Protein AF-A0A7X0LBH1-F1 (afdb_monomer_lite)

pLDDT: mean 87.34, std 7.42, range [44.5, 96.25]

Structure (mmCIF, N/CA/C/O backbone):
data_AF-A0A7X0LBH1-F1
#
_entry.id   AF-A0A7X0LBH1-F1
#
loop_
_atom_site.group_PDB
_atom_site.id
_atom_site.type_symbol
_atom_site.label_atom_id
_atom_site.label_alt_id
_atom_site.label_comp_id
_atom_site.label_asym_id
_atom_site.label_entity_id
_atom_site.label_seq_id
_atom_site.pdbx_PDB_ins_code
_atom_site.Cartn_x
_atom_site.Cartn_y
_atom_site.Cartn_z
_atom_site.occupancy
_atom_site.B_iso_or_equiv
_atom_site.auth_seq_id
_atom_site.auth_comp_id
_atom_site.auth_asym_id
_atom_site.auth_atom_id
_atom_site.pdbx_PDB_model_num
ATOM 1 N N . MET A 1 1 ? -32.826 -19.508 29.012 1.00 44.50 1 MET A N 1
ATOM 2 C CA . MET A 1 1 ? -33.779 -18.414 28.727 1.00 44.50 1 MET A CA 1
ATOM 3 C C . MET A 1 1 ? -33.001 -17.278 28.087 1.00 44.50 1 MET A C 1
ATOM 5 O O . MET A 1 1 ? -32.033 -16.824 28.681 1.00 44.50 1 MET A O 1
ATOM 9 N N . THR A 1 2 ? -33.329 -16.890 26.856 1.00 62.88 2 THR A N 1
ATOM 10 C CA . THR A 1 2 ? -32.736 -15.705 26.220 1.00 62.88 2 THR A CA 1
ATOM 11 C C . THR A 1 2 ? -33.293 -14.462 26.903 1.00 62.88 2 THR A C 1
ATOM 13 O O . THR A 1 2 ? -34.511 -14.311 26.966 1.00 62.88 2 THR A O 1
ATOM 16 N N . ALA A 1 3 ? -32.421 -13.609 27.446 1.00 67.75 3 ALA A N 1
ATOM 17 C CA . ALA A 1 3 ? -32.818 -12.297 27.951 1.00 67.75 3 ALA A CA 1
ATOM 18 C C . ALA A 1 3 ? -33.568 -11.511 26.853 1.00 67.75 3 ALA A C 1
ATOM 20 O O . ALA A 1 3 ? -33.257 -11.708 25.672 1.00 67.75 3 ALA A O 1
ATOM 21 N N . PRO A 1 4 ? -34.549 -10.661 27.209 1.00 81.00 4 PRO A N 1
ATOM 22 C CA . PRO A 1 4 ? -35.238 -9.820 26.236 1.00 81.00 4 PRO A CA 1
ATOM 23 C C . PRO A 1 4 ? -34.219 -8.953 25.481 1.00 81.00 4 PRO A C 1
ATOM 25 O O . PRO A 1 4 ? -33.321 -8.362 26.080 1.00 81.00 4 PRO A O 1
ATOM 28 N N . LEU A 1 5 ? -34.318 -8.963 24.151 1.00 83.94 5 LEU A N 1
ATOM 29 C CA . LEU A 1 5 ? -33.465 -8.209 23.235 1.00 83.94 5 LEU A CA 1
ATOM 30 C C . LEU A 1 5 ? -34.299 -7.086 22.626 1.00 83.94 5 LEU A C 1
ATOM 32 O O . LEU A 1 5 ? -35.292 -7.378 21.963 1.00 83.94 5 LEU A O 1
ATOM 36 N N . ASP A 1 6 ? -33.866 -5.839 22.802 1.00 91.62 6 ASP A N 1
ATOM 37 C CA . ASP A 1 6 ? -34.562 -4.676 22.243 1.00 91.62 6 ASP A CA 1
ATOM 38 C C . ASP A 1 6 ? -34.168 -4.437 20.780 1.00 91.62 6 ASP A C 1
ATOM 40 O O . ASP A 1 6 ? -34.987 -4.010 19.967 1.00 91.62 6 ASP A O 1
ATOM 44 N N . VAL A 1 7 ? -32.912 -4.745 20.421 1.00 95.44 7 VAL A N 1
ATOM 45 C CA . VAL A 1 7 ? -32.382 -4.519 19.069 1.00 95.44 7 VAL A CA 1
ATOM 46 C C . VAL A 1 7 ? -31.632 -5.738 18.526 1.00 95.44 7 VAL A C 1
ATOM 48 O O . VAL A 1 7 ? -30.733 -6.293 19.160 1.00 95.44 7 VAL A O 1
ATOM 51 N N . LEU A 1 8 ? -31.950 -6.121 17.287 1.00 95.75 8 LEU A N 1
ATOM 52 C CA . LEU A 1 8 ? -31.185 -7.086 16.497 1.00 95.75 8 LEU A CA 1
ATOM 53 C C . LEU A 1 8 ? -30.443 -6.355 15.372 1.00 95.75 8 LEU A C 1
ATOM 55 O O . LEU A 1 8 ? -31.065 -5.806 14.466 1.00 95.75 8 LEU A O 1
ATOM 59 N N . VAL A 1 9 ? -29.113 -6.376 15.407 1.00 96.25 9 VAL A N 1
ATOM 60 C CA . VAL A 1 9 ? -28.253 -5.823 14.356 1.00 96.25 9 VAL A CA 1
ATOM 61 C C . VAL A 1 9 ? -27.874 -6.941 13.388 1.00 96.25 9 VAL A C 1
ATOM 63 O O . VAL A 1 9 ? -27.227 -7.914 13.773 1.00 96.25 9 VAL A O 1
ATOM 66 N N . VAL A 1 10 ? -28.264 -6.808 12.121 1.00 95.75 10 VAL A N 1
ATOM 67 C CA . VAL A 1 10 ? -27.916 -7.770 11.065 1.00 95.75 10 VAL A CA 1
ATOM 68 C C . VAL A 1 10 ? -26.712 -7.243 10.285 1.00 95.75 10 VAL A C 1
ATOM 70 O O . VAL A 1 10 ? -26.814 -6.247 9.573 1.00 95.75 10 VAL A O 1
ATOM 73 N N . GLY A 1 11 ? -25.578 -7.928 10.418 1.00 93.12 11 GLY A N 1
ATOM 74 C CA . GLY A 1 11 ? -24.296 -7.578 9.813 1.00 93.12 11 GLY A CA 1
ATOM 75 C C . GLY A 1 11 ? -23.317 -6.933 10.802 1.00 93.12 11 GLY A C 1
ATOM 76 O O . GLY A 1 11 ? -23.560 -5.854 11.327 1.00 93.12 11 GLY A O 1
ATOM 77 N N . ALA A 1 12 ? -22.162 -7.562 10.992 1.00 91.56 12 ALA A N 1
ATOM 78 C CA . ALA A 1 12 ? -20.987 -7.102 11.727 1.00 91.56 12 ALA A CA 1
ATOM 79 C C . ALA A 1 12 ? -19.992 -6.351 10.814 1.00 91.56 12 ALA A C 1
ATOM 81 O O . ALA A 1 12 ? -18.777 -6.405 11.000 1.00 91.56 12 ALA A O 1
ATOM 82 N N . GLY A 1 13 ? -20.503 -5.646 9.801 1.00 87.94 13 GLY A N 1
ATOM 83 C CA . GLY A 1 13 ? -19.713 -4.689 9.025 1.00 87.94 13 GLY A CA 1
ATOM 84 C C . GLY A 1 13 ? -19.462 -3.386 9.800 1.00 87.94 13 GLY A C 1
ATOM 85 O O . GLY A 1 13 ? -20.011 -3.207 10.888 1.00 87.94 13 GLY A O 1
ATOM 86 N N . PRO A 1 14 ? -18.708 -2.427 9.228 1.00 83.94 14 PRO A N 1
ATOM 87 C CA . PRO A 1 14 ? -18.380 -1.164 9.897 1.00 83.94 14 PRO A CA 1
ATOM 88 C C . PRO A 1 14 ? -19.607 -0.423 10.442 1.00 83.94 14 PRO A C 1
ATOM 90 O O . PRO A 1 14 ? -19.615 -0.011 11.596 1.00 83.94 14 PRO A O 1
ATOM 93 N N . THR A 1 15 ? -20.680 -0.320 9.651 1.00 88.31 15 THR A N 1
ATOM 94 C CA . THR A 1 15 ? -21.929 0.337 10.066 1.00 88.31 15 THR A CA 1
ATOM 95 C C . THR A 1 15 ? -22.632 -0.401 11.203 1.00 88.31 15 THR A C 1
ATOM 97 O O . THR A 1 15 ? -23.095 0.233 12.146 1.00 88.31 15 THR A O 1
ATOM 100 N N . GLY A 1 16 ? -22.712 -1.732 11.132 1.00 92.50 16 GLY A N 1
ATOM 101 C CA . GLY A 1 16 ? -23.386 -2.533 12.153 1.00 92.50 16 GLY A CA 1
ATOM 102 C C . GLY A 1 16 ? -22.621 -2.556 13.472 1.00 92.50 16 GLY A C 1
ATOM 103 O O . GLY A 1 16 ? -23.229 -2.413 14.529 1.00 92.50 16 GLY A O 1
ATOM 104 N N . LEU A 1 17 ? -21.288 -2.644 13.415 1.00 90.50 17 LEU A N 1
ATOM 105 C CA . LEU A 1 17 ? -20.435 -2.524 14.596 1.00 90.50 17 LEU A CA 1
ATOM 106 C C . LEU A 1 17 ? -20.501 -1.117 15.195 1.00 90.50 17 LEU A C 1
ATOM 108 O O . LEU A 1 17 ? -20.675 -1.005 16.400 1.00 90.50 17 LEU A O 1
ATOM 112 N N . ALA A 1 18 ? -20.456 -0.053 14.386 1.00 88.81 18 ALA A N 1
ATOM 113 C CA . ALA A 1 18 ? -20.600 1.317 14.885 1.00 88.81 18 ALA A CA 1
ATOM 114 C C . ALA A 1 18 ? -21.959 1.541 15.572 1.00 88.81 18 ALA A C 1
ATOM 116 O O . ALA A 1 18 ? -22.013 2.085 16.675 1.00 88.81 18 ALA A O 1
ATOM 117 N N . LEU A 1 19 ? -23.053 1.062 14.965 1.00 92.06 19 LEU A N 1
ATOM 118 C CA . LEU A 1 19 ? -24.384 1.108 15.574 1.00 92.06 19 LEU A CA 1
ATOM 119 C C . LEU A 1 19 ? -24.427 0.314 16.884 1.00 92.06 19 LEU A C 1
ATOM 121 O O . LEU A 1 19 ? -24.957 0.801 17.879 1.00 92.06 19 LEU A O 1
ATOM 125 N N . ALA A 1 20 ? -23.866 -0.895 16.900 1.00 93.19 20 ALA A N 1
ATOM 126 C CA . ALA A 1 20 ? -23.827 -1.724 18.096 1.00 93.19 20 ALA A CA 1
ATOM 127 C C . ALA A 1 20 ? -23.025 -1.064 19.228 1.00 93.19 20 ALA A C 1
ATOM 129 O O . ALA A 1 20 ? -23.472 -1.080 20.374 1.00 93.19 20 ALA A O 1
ATOM 130 N N . THR A 1 21 ? -21.884 -0.441 18.923 1.00 91.00 21 THR A N 1
ATOM 131 C CA . THR A 1 21 ? -21.090 0.306 19.907 1.00 91.00 21 THR A CA 1
ATOM 132 C C . THR A 1 21 ? -21.874 1.498 20.460 1.00 91.00 21 THR A C 1
ATOM 134 O O . THR A 1 21 ? -21.916 1.679 21.675 1.00 91.00 21 THR A O 1
ATOM 137 N N . GLN A 1 22 ? -22.580 2.250 19.608 1.00 90.31 22 GLN A N 1
ATOM 138 C CA . GLN A 1 22 ? -23.422 3.372 20.043 1.00 90.31 22 GLN A CA 1
ATOM 139 C C . GLN A 1 22 ? -24.602 2.912 20.918 1.00 90.31 22 GLN A C 1
ATOM 141 O O . GLN A 1 22 ? -24.894 3.498 21.952 1.00 90.31 22 GLN A O 1
ATOM 146 N N . LEU A 1 23 ? -25.294 1.836 20.546 1.00 92.56 23 LEU A N 1
ATOM 147 C CA . LEU A 1 23 ? -26.383 1.285 21.363 1.00 92.56 23 LEU A CA 1
ATOM 148 C C . LEU A 1 23 ? -25.865 0.769 22.715 1.00 92.56 23 LEU A C 1
ATOM 150 O O . LEU A 1 23 ? -26.518 0.948 23.745 1.00 92.56 23 LEU A O 1
ATOM 154 N N . ARG A 1 24 ? -24.661 0.183 22.730 1.00 90.00 24 ARG A N 1
ATOM 155 C CA . ARG A 1 24 ? -23.982 -0.225 23.965 1.00 90.00 24 ARG A CA 1
ATOM 156 C C . ARG A 1 24 ? -23.646 0.956 24.868 1.00 90.00 24 ARG A C 1
ATOM 158 O O . ARG A 1 24 ? -23.819 0.808 26.075 1.00 90.00 24 ARG A O 1
ATOM 165 N N . SER A 1 25 ? -23.232 2.108 24.331 1.00 87.69 25 SER A N 1
ATOM 166 C CA . SER A 1 25 ? -22.956 3.296 25.155 1.00 87.69 25 SER A CA 1
ATOM 167 C C . SER A 1 25 ? -24.208 3.853 25.843 1.00 87.69 25 SER A C 1
ATOM 169 O O . SER A 1 25 ? -24.092 4.489 26.884 1.00 87.69 25 SER A O 1
ATOM 171 N N . TYR A 1 26 ? -25.404 3.562 25.318 1.00 91.06 26 TYR A N 1
ATOM 172 C CA . TYR A 1 26 ? -26.694 3.862 25.958 1.00 91.06 26 TYR A CA 1
ATOM 173 C C . TYR A 1 26 ? -27.290 2.676 26.734 1.00 91.06 26 TYR A C 1
ATOM 175 O O . TYR A 1 26 ? -28.481 2.675 27.035 1.00 91.06 26 TYR A O 1
ATOM 183 N N . ALA A 1 27 ? -26.490 1.646 27.033 1.00 91.31 27 ALA A N 1
ATOM 184 C CA . ALA A 1 27 ? -26.912 0.444 27.755 1.00 91.31 27 ALA A CA 1
ATOM 185 C C . ALA A 1 27 ? -28.120 -0.293 27.132 1.00 91.31 27 ALA A C 1
ATOM 187 O O . ALA A 1 27 ? -28.843 -0.998 27.832 1.00 91.31 27 ALA A O 1
ATOM 188 N N . THR A 1 28 ? -28.329 -0.173 25.816 1.00 93.44 28 THR A N 1
ATOM 189 C CA . THR A 1 28 ? -29.429 -0.851 25.116 1.00 93.44 28 THR A CA 1
ATOM 190 C C . THR A 1 28 ? -29.082 -2.329 24.860 1.00 93.44 28 THR A C 1
ATOM 192 O O . THR A 1 28 ? -28.065 -2.612 24.210 1.00 93.44 28 THR A O 1
ATOM 195 N N . PRO A 1 29 ? -29.894 -3.295 25.335 1.00 93.88 29 PRO A N 1
ATOM 196 C CA . PRO A 1 29 ? -29.738 -4.715 25.028 1.00 93.88 29 PRO A CA 1
ATOM 197 C C . PRO A 1 29 ? -29.810 -4.980 23.522 1.00 93.88 29 PRO A C 1
ATOM 199 O O . PRO A 1 29 ? -30.829 -4.742 22.874 1.00 93.88 29 PRO A O 1
ATOM 202 N N . LEU A 1 30 ? -28.728 -5.520 22.959 1.00 95.06 30 LEU A N 1
ATOM 203 C CA . LEU A 1 30 ? -28.658 -5.828 21.535 1.00 95.06 30 LEU A CA 1
ATOM 204 C C . LEU A 1 30 ? -27.970 -7.156 21.250 1.00 95.06 30 LEU A C 1
ATOM 206 O O . LEU A 1 30 ? -27.148 -7.639 22.035 1.00 95.06 30 LEU A O 1
ATOM 210 N N . ARG A 1 31 ? -28.251 -7.706 20.067 1.00 95.31 31 ARG A N 1
ATOM 211 C CA . ARG A 1 31 ? -27.508 -8.835 19.502 1.00 95.31 31 ARG A CA 1
ATOM 212 C C . ARG A 1 31 ? -27.087 -8.549 18.070 1.00 95.31 31 ARG A C 1
ATOM 214 O O . ARG A 1 31 ? -27.888 -8.056 17.288 1.00 95.31 31 ARG A O 1
ATOM 221 N N . ILE A 1 32 ? -25.849 -8.902 17.730 1.00 94.56 32 ILE A N 1
ATOM 222 C CA . ILE A 1 32 ? -25.348 -8.865 16.354 1.00 94.56 32 ILE A CA 1
ATOM 223 C C . ILE A 1 32 ? -25.450 -10.268 15.760 1.00 94.56 32 ILE A C 1
ATOM 225 O O . ILE A 1 32 ? -25.102 -11.250 16.420 1.00 94.56 32 ILE A O 1
ATOM 229 N N . VAL A 1 33 ? -25.916 -10.359 14.519 1.00 94.62 33 VAL A N 1
ATOM 230 C CA . VAL A 1 33 ? -25.901 -11.586 13.721 1.00 94.62 33 VAL A CA 1
ATOM 231 C C . VAL A 1 33 ? -25.230 -11.278 12.392 1.00 94.62 33 VAL A C 1
ATOM 233 O O . VAL A 1 33 ? -25.706 -10.433 11.640 1.00 94.62 33 VAL A O 1
ATOM 236 N N . ASP A 1 34 ? -24.138 -11.971 12.089 1.00 93.50 34 ASP A N 1
ATOM 237 C CA . ASP A 1 34 ? -23.484 -11.938 10.780 1.00 93.50 34 ASP A CA 1
ATOM 238 C C . ASP A 1 34 ? -23.357 -13.367 10.243 1.00 93.50 34 ASP A C 1
ATOM 240 O O . ASP A 1 34 ? -23.292 -14.334 11.002 1.00 93.50 34 ASP A O 1
ATOM 244 N N . ARG A 1 35 ? -23.352 -13.503 8.918 1.00 92.75 35 ARG A N 1
ATOM 245 C CA . ARG A 1 35 ? -23.099 -14.776 8.232 1.00 92.75 35 ARG A CA 1
ATOM 246 C C . ARG A 1 35 ? -21.611 -15.140 8.254 1.00 92.75 35 ARG A C 1
ATOM 248 O O . ARG A 1 35 ? -21.259 -16.316 8.211 1.00 92.75 35 ARG A O 1
ATOM 255 N N . SER A 1 36 ? -20.752 -14.132 8.245 1.00 86.19 36 SER A N 1
ATOM 256 C CA . SER A 1 36 ? -19.300 -14.226 8.241 1.00 86.19 36 SER A CA 1
ATOM 257 C C . SER A 1 36 ? -18.820 -14.532 9.651 1.00 86.19 36 SER A C 1
ATOM 259 O O . SER A 1 36 ? -19.154 -13.828 10.599 1.00 86.19 36 SER A O 1
ATOM 261 N N . LEU A 1 37 ? -18.013 -15.580 9.779 1.00 84.31 37 LEU A N 1
ATOM 262 C CA . LEU A 1 37 ? -17.437 -15.989 11.062 1.00 84.31 37 LEU A CA 1
ATOM 263 C C . LEU A 1 37 ? -16.147 -15.229 11.407 1.00 84.31 37 LEU A C 1
ATOM 265 O O . LEU A 1 37 ? -15.607 -15.401 12.492 1.00 84.31 37 LEU A O 1
ATOM 269 N N . ASP A 1 38 ? -15.636 -14.430 10.472 1.00 79.44 38 ASP A N 1
ATOM 270 C CA . ASP A 1 38 ? -14.336 -13.771 10.549 1.00 79.44 38 ASP A CA 1
ATOM 271 C C . ASP A 1 38 ? -14.404 -12.399 9.856 1.00 79.44 38 ASP A C 1
ATOM 273 O O . ASP A 1 38 ? -15.324 -12.122 9.076 1.00 79.44 38 ASP A O 1
ATOM 277 N N . ARG A 1 39 ? -13.418 -11.539 10.129 1.00 76.12 39 ARG A N 1
ATOM 278 C CA . ARG A 1 39 ? -13.292 -10.209 9.523 1.00 76.12 39 ARG A CA 1
ATOM 279 C C . ARG A 1 39 ? -13.169 -10.296 8.001 1.00 76.12 39 ARG A C 1
ATOM 281 O O . ARG A 1 39 ? -12.618 -11.252 7.449 1.00 76.12 39 ARG A O 1
ATOM 288 N N . ALA A 1 40 ? -13.629 -9.251 7.311 1.00 74.31 40 ALA A N 1
ATOM 289 C CA . ALA A 1 40 ? -13.400 -9.126 5.877 1.00 74.31 40 ALA A CA 1
ATOM 290 C C . ALA A 1 40 ? -11.892 -9.181 5.586 1.00 74.31 40 ALA A C 1
ATOM 292 O O . ALA A 1 40 ? -11.097 -8.480 6.212 1.00 74.31 40 ALA A O 1
ATOM 293 N N . ARG A 1 41 ? -11.503 -10.033 4.634 1.00 68.19 41 ARG A N 1
ATOM 294 C CA . ARG A 1 41 ? -10.096 -10.225 4.254 1.00 68.19 41 ARG A CA 1
ATOM 295 C C . ARG A 1 41 ? -9.610 -9.189 3.249 1.00 68.19 41 ARG A C 1
ATOM 297 O O . ARG A 1 41 ? -8.428 -9.128 2.980 1.00 68.19 41 ARG A O 1
ATOM 304 N N . GLU A 1 42 ? -10.506 -8.379 2.708 1.00 67.19 42 GLU A N 1
ATOM 305 C CA . GLU A 1 42 ? -10.186 -7.342 1.736 1.00 67.19 42 GLU A CA 1
ATOM 306 C C . GLU A 1 42 ? -10.153 -5.988 2.444 1.00 67.19 42 GLU A C 1
ATOM 308 O O . GLU A 1 42 ? -11.065 -5.669 3.215 1.00 67.19 42 GLU A O 1
ATOM 313 N N . SER A 1 43 ? -9.157 -5.155 2.143 1.00 63.78 43 SER A N 1
ATOM 314 C CA . SER A 1 43 ? -9.210 -3.749 2.546 1.00 63.78 43 SER A CA 1
ATOM 315 C C . SER A 1 43 ? -10.289 -3.024 1.738 1.00 63.78 43 SER A C 1
ATOM 317 O O . SER A 1 43 ? -10.195 -2.902 0.517 1.00 63.78 43 SER A O 1
ATOM 319 N N . ARG A 1 44 ? -11.340 -2.558 2.423 1.00 64.44 44 ARG A N 1
ATOM 320 C CA . ARG A 1 44 ? -12.457 -1.793 1.827 1.00 64.44 44 ARG A CA 1
ATOM 321 C C . ARG A 1 44 ? -12.407 -0.299 2.151 1.00 64.44 44 ARG A C 1
ATOM 323 O O . ARG A 1 44 ? -13.213 0.463 1.628 1.00 64.44 44 ARG A O 1
ATOM 330 N N . ALA A 1 45 ? -11.454 0.111 2.985 1.00 65.44 45 ALA A N 1
ATOM 331 C CA . ALA A 1 45 ? -11.221 1.492 3.389 1.00 65.44 45 ALA A CA 1
ATOM 332 C C . ALA A 1 45 ? -9.750 1.845 3.108 1.00 65.44 45 ALA A C 1
ATOM 334 O O . ALA A 1 45 ? -8.907 1.724 3.992 1.00 65.44 45 ALA A O 1
ATOM 335 N N . PRO A 1 46 ? -9.408 2.241 1.869 1.00 62.56 46 PRO A N 1
ATOM 336 C CA . PRO A 1 46 ? -8.024 2.529 1.489 1.00 62.56 46 PRO A CA 1
ATOM 337 C C . PRO A 1 46 ? -7.488 3.837 2.089 1.00 62.56 46 PRO A C 1
ATOM 339 O O . PRO A 1 46 ? -6.310 4.139 1.928 1.00 62.56 46 PRO A O 1
ATOM 342 N N . ALA A 1 47 ? -8.346 4.633 2.731 1.00 64.50 47 ALA A N 1
ATOM 343 C CA . ALA A 1 47 ? -7.979 5.890 3.357 1.00 64.50 47 ALA A CA 1
ATOM 344 C C . ALA A 1 47 ? -8.853 6.157 4.585 1.00 64.50 47 ALA A C 1
ATOM 346 O O . ALA A 1 47 ? -10.039 5.818 4.606 1.00 64.50 47 ALA A O 1
ATOM 347 N N . VAL A 1 48 ? -8.256 6.818 5.571 1.00 73.00 48 VAL A N 1
ATOM 348 C CA . VAL A 1 48 ? -8.929 7.373 6.745 1.00 73.00 48 VAL A CA 1
ATOM 349 C C . VAL A 1 48 ? -9.043 8.879 6.514 1.00 73.00 48 VAL A C 1
ATOM 351 O O . VAL A 1 48 ? -8.056 9.534 6.190 1.00 73.00 48 VAL A O 1
ATOM 354 N N . GLN A 1 49 ? -10.252 9.435 6.604 1.00 80.25 49 GLN A N 1
ATOM 355 C CA . GLN A 1 49 ? -10.435 10.887 6.499 1.00 80.25 49 GLN A CA 1
ATOM 356 C C . GLN A 1 49 ? -10.080 11.551 7.835 1.00 80.25 49 GLN A C 1
ATOM 358 O O . GLN A 1 49 ? -10.302 10.918 8.866 1.00 80.25 49 GLN A O 1
ATOM 363 N N . PRO A 1 50 ? -9.659 12.831 7.862 1.00 79.62 50 PRO A N 1
ATOM 364 C CA . PRO A 1 50 ? -9.397 13.550 9.116 1.00 79.62 50 PRO A CA 1
ATOM 365 C C . PRO A 1 50 ? -10.573 13.519 10.104 1.00 79.62 50 PRO A C 1
ATOM 367 O O . PRO A 1 50 ? -10.378 13.429 11.306 1.00 79.62 50 PRO A O 1
ATOM 370 N N . ARG A 1 51 ? -11.808 13.482 9.585 1.00 85.81 51 ARG A N 1
ATOM 371 C CA . ARG A 1 51 ? -13.030 13.381 10.393 1.00 85.81 51 ARG A CA 1
ATOM 372 C C . ARG A 1 51 ? -13.285 11.986 10.974 1.00 85.81 51 ARG A C 1
ATOM 374 O O . ARG A 1 51 ? -14.101 11.829 11.870 1.00 85.81 51 ARG A O 1
ATOM 381 N N . THR A 1 52 ? -12.648 10.943 10.443 1.00 85.31 52 THR A N 1
ATOM 382 C CA . THR A 1 52 ? -12.884 9.565 10.901 1.00 85.31 52 THR A CA 1
ATOM 383 C C . THR A 1 52 ? -12.394 9.353 12.339 1.00 85.31 52 THR A C 1
ATOM 385 O O . THR A 1 52 ? -13.208 8.888 13.131 1.00 85.31 52 THR A O 1
ATOM 388 N N . PRO A 1 53 ? -11.159 9.746 12.727 1.00 84.81 53 PRO A N 1
ATOM 389 C CA . PRO A 1 53 ? -10.731 9.728 14.126 1.00 84.81 53 PRO A CA 1
ATOM 390 C C . PRO A 1 53 ? -11.678 10.486 15.066 1.00 84.81 53 PRO A C 1
ATOM 392 O O . PRO A 1 53 ? -12.041 9.942 16.101 1.00 84.81 53 PRO A O 1
ATOM 395 N N . GLU A 1 54 ? -12.177 11.667 14.675 1.00 87.75 54 GLU A N 1
ATOM 396 C CA . GLU A 1 54 ? -13.144 12.437 15.484 1.00 87.75 54 GLU A CA 1
ATOM 397 C C . GLU A 1 54 ? -14.440 11.655 15.753 1.00 87.75 54 GLU A C 1
ATOM 399 O O . GLU A 1 54 ? -14.999 11.704 16.846 1.00 87.75 54 GLU A O 1
ATOM 404 N N . MET A 1 55 ? -14.933 10.911 14.757 1.00 87.50 55 MET A N 1
ATOM 405 C CA . MET A 1 55 ? -16.119 10.060 14.918 1.00 87.50 55 MET A CA 1
ATOM 406 C C . MET A 1 55 ? -15.835 8.806 15.750 1.00 87.50 55 MET A C 1
ATOM 408 O O . MET A 1 55 ? -16.774 8.182 16.236 1.00 87.50 55 MET A O 1
ATOM 412 N N . LEU A 1 56 ? -14.564 8.429 15.910 1.00 87.69 56 LEU A N 1
ATOM 413 C CA . LEU A 1 56 ? -14.140 7.308 16.743 1.00 87.69 56 LEU A CA 1
ATOM 414 C C . LEU A 1 56 ? -13.861 7.712 18.195 1.00 87.69 56 LEU A C 1
ATOM 416 O O . LEU A 1 56 ? -13.855 6.841 19.066 1.00 87.69 56 LEU A O 1
ATOM 420 N N . THR A 1 57 ? -13.691 9.007 18.480 1.00 88.06 57 THR A N 1
ATOM 421 C CA . THR A 1 57 ? -13.456 9.524 19.836 1.00 88.06 57 THR A CA 1
ATOM 422 C C . THR A 1 57 ? -14.544 9.101 20.832 1.00 88.06 57 THR A C 1
ATOM 424 O O . THR A 1 57 ? -14.181 8.584 21.888 1.00 88.06 57 THR A O 1
ATOM 427 N N . PRO A 1 58 ? -15.860 9.196 20.532 1.00 86.31 58 PRO A N 1
ATOM 428 C CA . PRO A 1 58 ? -16.900 8.749 21.466 1.00 86.31 58 PRO A CA 1
ATOM 429 C C . PRO A 1 58 ? -16.857 7.247 21.771 1.00 86.31 58 PRO A C 1
ATOM 431 O O . PRO A 1 58 ? -17.386 6.809 22.789 1.00 86.31 58 PRO A O 1
ATOM 434 N N . PHE A 1 59 ? -16.231 6.453 20.898 1.00 85.12 59 PHE A N 1
ATOM 435 C CA . PHE A 1 59 ? -16.058 5.015 21.088 1.00 85.12 59 PHE A CA 1
ATOM 436 C C . PHE A 1 59 ? -14.789 4.663 21.877 1.00 85.12 59 PHE A C 1
ATOM 438 O O . PHE A 1 59 ? -14.568 3.486 22.148 1.00 85.12 59 PHE A O 1
ATOM 445 N N . GLY A 1 60 ? -13.961 5.652 22.237 1.00 86.62 60 GLY A N 1
ATOM 446 C CA . GLY A 1 60 ? -12.751 5.456 23.040 1.00 86.62 60 GLY A CA 1
ATOM 447 C C . GLY A 1 60 ? -11.622 4.708 22.327 1.00 86.62 60 GLY A C 1
ATOM 448 O O . GLY A 1 60 ? -10.727 4.205 22.992 1.00 86.62 60 GLY A O 1
ATOM 449 N N . VAL A 1 61 ? -11.665 4.604 20.992 1.00 87.81 61 VAL A N 1
ATOM 450 C CA . VAL A 1 61 ? -10.650 3.879 20.195 1.00 87.81 61 VAL A CA 1
ATOM 451 C C . VAL A 1 61 ? -9.764 4.798 19.356 1.00 87.81 61 VAL A C 1
ATOM 453 O O . VAL A 1 61 ? -8.826 4.323 18.730 1.00 87.81 61 VAL A O 1
ATOM 456 N N . ALA A 1 62 ? -10.066 6.099 19.290 1.00 88.69 62 ALA A N 1
ATOM 457 C CA . ALA A 1 62 ? -9.312 7.037 18.459 1.00 88.69 62 ALA A CA 1
ATOM 458 C C . ALA A 1 62 ? -7.845 7.154 18.903 1.00 88.69 62 ALA A C 1
ATOM 460 O O . ALA A 1 62 ? -6.958 7.030 18.062 1.00 88.69 62 ALA A O 1
ATOM 461 N N . ASP A 1 63 ? -7.612 7.327 20.205 1.00 88.69 63 ASP A N 1
ATOM 462 C CA . ASP A 1 63 ? -6.267 7.497 20.762 1.00 88.69 63 ASP A CA 1
ATOM 463 C C . ASP A 1 63 ? -5.459 6.196 20.662 1.00 88.69 63 ASP A C 1
ATOM 465 O O . ASP A 1 63 ? -4.353 6.214 20.142 1.00 88.69 63 ASP A O 1
ATOM 469 N N . ASP A 1 64 ? -6.055 5.044 21.000 1.00 87.69 64 ASP A N 1
ATOM 470 C CA . ASP A 1 64 ? -5.411 3.728 20.823 1.00 87.69 64 ASP A CA 1
ATOM 471 C C . ASP A 1 64 ? -5.011 3.471 19.358 1.00 87.69 64 ASP A C 1
ATOM 473 O O . ASP A 1 64 ? -3.929 2.963 19.068 1.00 87.69 64 ASP A O 1
ATOM 477 N N . LEU A 1 65 ? -5.857 3.860 18.398 1.00 84.81 65 LEU A N 1
ATOM 478 C CA . LEU A 1 65 ? -5.521 3.750 16.978 1.00 84.81 65 LEU A CA 1
ATOM 479 C C . LEU A 1 65 ? -4.376 4.684 16.573 1.00 84.81 65 LEU A C 1
ATOM 481 O O . LEU A 1 65 ? -3.565 4.297 15.730 1.00 84.81 65 LEU A O 1
ATOM 485 N N . ALA A 1 66 ? -4.326 5.894 17.132 1.00 84.31 66 ALA A N 1
ATOM 486 C CA . ALA A 1 66 ? -3.264 6.858 16.869 1.00 84.31 66 ALA A CA 1
ATOM 487 C C . ALA A 1 66 ? -1.929 6.397 17.476 1.00 84.31 66 ALA A C 1
ATOM 489 O O . ALA A 1 66 ? -0.922 6.400 16.772 1.00 84.31 66 ALA A O 1
ATOM 490 N N . ASP A 1 67 ? -1.946 5.905 18.716 1.00 86.81 67 ASP A N 1
ATOM 491 C CA . ASP A 1 67 ? -0.776 5.395 19.444 1.00 86.81 67 ASP A CA 1
ATOM 492 C C . ASP A 1 67 ? -0.168 4.155 18.776 1.00 86.81 67 ASP A C 1
ATOM 494 O O . ASP A 1 67 ? 1.042 3.933 18.810 1.00 86.81 67 ASP A O 1
ATOM 498 N N . ARG A 1 68 ? -1.005 3.341 18.123 1.00 83.75 68 ARG A N 1
ATOM 499 C CA . ARG A 1 68 ? -0.563 2.201 17.304 1.00 83.75 68 ARG A CA 1
ATOM 500 C C . ARG A 1 68 ? -0.116 2.600 15.897 1.00 83.75 68 ARG A C 1
ATOM 502 O O . ARG A 1 68 ? 0.379 1.751 15.151 1.00 83.75 68 ARG A O 1
ATOM 509 N N . GLY A 1 69 ? -0.349 3.846 15.503 1.00 82.62 69 GLY A N 1
ATOM 510 C CA . GLY A 1 69 ? 0.075 4.400 14.229 1.00 82.62 69 GLY A CA 1
ATOM 511 C C . GLY A 1 69 ? 1.560 4.751 14.218 1.00 82.62 69 GLY A C 1
ATOM 512 O O . GLY A 1 69 ? 2.221 4.846 15.245 1.00 82.62 69 GLY A O 1
ATOM 513 N N . ASN A 1 70 ? 2.092 4.963 13.018 1.00 88.25 70 ASN A N 1
ATOM 514 C CA . ASN A 1 70 ? 3.423 5.522 12.824 1.00 88.25 70 ASN A CA 1
ATOM 515 C C . ASN A 1 70 ? 3.269 6.819 12.017 1.00 88.25 70 ASN A C 1
ATOM 517 O O . ASN A 1 70 ? 2.773 6.790 10.888 1.00 88.25 70 ASN A O 1
ATOM 521 N N . GLU A 1 71 ? 3.640 7.952 12.612 1.00 86.69 71 GLU A N 1
ATOM 522 C CA . GLU A 1 71 ? 3.473 9.276 12.001 1.00 86.69 71 GLU A CA 1
ATOM 523 C C . GLU A 1 71 ? 4.348 9.440 10.751 1.00 86.69 71 GLU A C 1
ATOM 525 O O . GLU A 1 71 ? 3.864 9.894 9.716 1.00 86.69 71 GLU A O 1
ATOM 530 N N . GLU A 1 72 ? 5.585 8.939 10.773 1.00 91.12 72 GLU A N 1
ATOM 531 C CA . GLU A 1 72 ? 6.455 8.924 9.592 1.00 91.12 72 GLU A CA 1
ATOM 532 C C . GLU A 1 72 ? 5.837 8.079 8.465 1.00 91.12 72 GLU A C 1
ATOM 534 O O . GLU A 1 72 ? 5.889 8.447 7.288 1.00 91.12 72 GLU A O 1
ATOM 539 N N . LEU A 1 73 ? 5.189 6.955 8.804 1.00 89.62 73 LEU A N 1
ATOM 540 C CA . LEU A 1 73 ? 4.471 6.138 7.822 1.00 89.62 73 LEU A CA 1
ATOM 541 C C . LEU A 1 73 ? 3.311 6.924 7.202 1.00 89.62 73 LEU A C 1
ATOM 543 O O . LEU A 1 73 ? 3.081 6.821 5.994 1.00 89.62 73 LEU A O 1
ATOM 547 N N . LEU A 1 74 ? 2.603 7.728 7.999 1.00 87.31 74 LEU A N 1
ATOM 548 C CA . LEU A 1 74 ? 1.532 8.597 7.519 1.00 87.31 74 LEU A CA 1
ATOM 549 C C . LEU A 1 74 ? 2.066 9.672 6.560 1.00 87.31 74 LEU A C 1
ATOM 551 O O . LEU A 1 74 ? 1.467 9.889 5.505 1.00 87.31 74 LEU A O 1
ATOM 555 N N . GLU A 1 75 ? 3.220 10.274 6.849 1.00 89.12 75 GLU A N 1
ATOM 556 C CA . GLU A 1 75 ? 3.872 11.245 5.957 1.00 89.12 75 GLU A CA 1
ATOM 557 C C . GLU A 1 75 ? 4.224 10.641 4.586 1.00 89.12 75 GLU A C 1
ATOM 559 O O . GLU A 1 75 ? 4.139 11.319 3.550 1.00 89.12 75 GLU A O 1
ATOM 564 N N . THR A 1 76 ? 4.539 9.338 4.527 1.00 92.00 76 THR A N 1
ATOM 565 C CA . THR A 1 76 ? 4.806 8.669 3.242 1.00 92.00 76 THR A CA 1
ATOM 566 C C . THR A 1 76 ? 3.615 8.723 2.288 1.00 92.00 76 THR A C 1
ATOM 568 O O . THR A 1 76 ? 3.822 8.741 1.072 1.00 92.00 76 THR A O 1
ATOM 571 N N . TYR A 1 77 ? 2.381 8.820 2.800 1.00 89.31 77 TYR A N 1
ATOM 572 C CA . TYR A 1 77 ? 1.184 8.910 1.968 1.00 89.31 77 TYR A CA 1
ATOM 573 C C . TYR A 1 77 ? 1.245 10.123 1.041 1.00 89.31 77 TYR A C 1
ATOM 575 O O . TYR A 1 77 ? 1.028 9.988 -0.166 1.00 89.31 77 TYR A O 1
ATOM 583 N N . GLU A 1 78 ? 1.576 11.307 1.563 1.00 89.38 78 GLU A N 1
ATOM 584 C CA . GLU A 1 78 ? 1.678 12.505 0.732 1.00 89.38 78 GLU A CA 1
ATOM 585 C C . GLU A 1 78 ? 2.842 12.383 -0.257 1.00 89.38 78 GLU A C 1
ATOM 587 O O . GLU A 1 78 ? 2.662 12.608 -1.463 1.00 89.38 78 GLU A O 1
ATOM 592 N N . ALA A 1 79 ? 4.012 11.957 0.229 1.00 92.00 79 ALA A N 1
ATOM 593 C CA . ALA A 1 79 ? 5.210 11.790 -0.589 1.00 92.00 79 ALA A CA 1
ATOM 594 C C . ALA A 1 79 ? 4.981 10.834 -1.777 1.00 92.00 79 ALA A C 1
ATOM 596 O O . ALA A 1 79 ? 5.448 11.090 -2.892 1.00 92.00 79 ALA A O 1
ATOM 597 N N . GLU A 1 80 ? 4.225 9.754 -1.566 1.00 93.56 80 GLU A N 1
ATOM 598 C CA . GLU A 1 80 ? 3.944 8.725 -2.568 1.00 93.56 80 GLU A CA 1
ATOM 599 C C . GLU A 1 80 ? 2.737 9.064 -3.460 1.00 93.56 80 GLU A C 1
ATOM 601 O O . GLU A 1 80 ? 2.790 8.861 -4.680 1.00 93.56 80 GLU A O 1
ATOM 606 N N . ARG A 1 81 ? 1.644 9.604 -2.902 1.00 91.06 81 ARG A N 1
ATOM 607 C CA . ARG A 1 81 ? 0.368 9.799 -3.623 1.00 91.06 81 ARG A CA 1
ATOM 608 C C . ARG A 1 81 ? 0.239 11.160 -4.289 1.00 91.06 81 ARG A C 1
ATOM 610 O O . ARG A 1 81 ? -0.336 11.236 -5.380 1.00 91.06 81 ARG A O 1
ATOM 617 N N . ALA A 1 82 ? 0.791 12.230 -3.717 1.00 91.62 82 ALA A N 1
ATOM 618 C CA . ALA A 1 82 ? 0.671 13.564 -4.305 1.00 91.62 82 ALA A CA 1
ATOM 619 C C . ALA A 1 82 ? 1.275 13.654 -5.726 1.00 91.62 82 ALA A C 1
ATOM 621 O O . ALA A 1 82 ? 0.644 14.252 -6.608 1.00 91.62 82 ALA A O 1
ATOM 622 N N . PRO A 1 83 ? 2.435 13.031 -6.036 1.00 93.38 83 PRO A N 1
ATOM 623 C CA . PRO A 1 83 ? 2.949 12.983 -7.405 1.00 93.38 83 PRO A CA 1
ATOM 624 C C . PRO A 1 83 ? 2.020 12.253 -8.384 1.00 93.38 83 PRO A C 1
ATOM 626 O O . PRO A 1 83 ? 1.894 12.696 -9.529 1.00 93.38 83 PRO A O 1
ATOM 629 N N . VAL A 1 84 ? 1.358 11.175 -7.939 1.00 92.06 84 VAL A N 1
ATOM 630 C CA . VAL A 1 84 ? 0.394 10.407 -8.747 1.00 92.06 84 VAL A CA 1
ATOM 631 C C . VAL A 1 84 ? -0.810 11.280 -9.084 1.00 92.06 84 VAL A C 1
ATOM 633 O O . VAL A 1 84 ? -1.111 11.466 -10.262 1.00 92.06 84 VAL A O 1
ATOM 636 N N . GLY A 1 85 ? -1.416 11.917 -8.078 1.00 91.50 85 GLY A N 1
ATOM 637 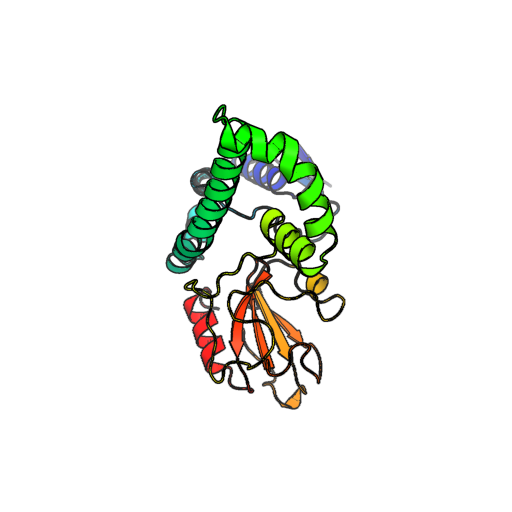C CA . GLY A 1 85 ? -2.551 12.824 -8.270 1.00 91.50 85 GLY A CA 1
ATOM 638 C C . GLY A 1 85 ? -2.219 13.998 -9.197 1.00 91.50 85 GLY A C 1
ATOM 639 O O . GLY A 1 85 ? -2.958 14.283 -10.140 1.00 91.50 85 GLY A O 1
ATOM 640 N N . ARG A 1 86 ? -1.044 14.627 -9.026 1.00 94.62 86 ARG A N 1
ATOM 641 C CA . ARG A 1 86 ? -0.548 15.663 -9.956 1.00 94.62 86 ARG A CA 1
ATOM 642 C C . ARG A 1 86 ? -0.338 15.130 -11.375 1.00 94.62 86 ARG A C 1
ATOM 644 O O . ARG A 1 86 ? -0.421 15.900 -12.330 1.00 94.62 86 ARG A O 1
ATOM 651 N N . GLY A 1 87 ? 0.012 13.856 -11.532 1.00 92.31 87 GLY A N 1
ATOM 652 C CA . GLY A 1 87 ? 0.146 13.195 -12.829 1.00 92.31 87 GLY A CA 1
ATOM 653 C C . GLY A 1 87 ? -1.203 13.028 -13.526 1.00 92.31 87 GLY A C 1
ATOM 654 O O . GLY A 1 87 ? -1.354 13.491 -14.656 1.00 92.31 87 GLY A O 1
ATOM 655 N N . VAL A 1 88 ? -2.180 12.444 -12.825 1.00 93.19 88 VAL A N 1
ATOM 656 C CA . VAL A 1 88 ? -3.549 12.233 -13.325 1.00 93.19 88 VAL A CA 1
ATOM 657 C C . VAL A 1 88 ? -4.191 13.564 -13.692 1.00 93.19 88 VAL A C 1
ATOM 659 O O . VAL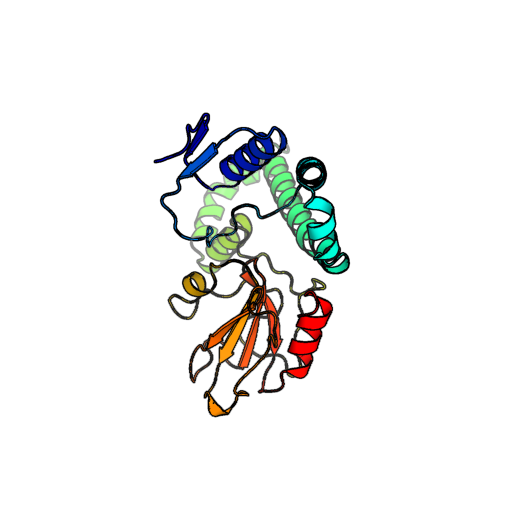 A 1 88 ? -4.614 13.733 -14.832 1.00 93.19 88 VAL A O 1
ATOM 662 N N . ARG A 1 89 ? -4.150 14.551 -12.789 1.00 94.12 89 ARG A N 1
ATOM 663 C CA . ARG A 1 89 ? -4.692 15.890 -13.049 1.00 94.12 89 ARG A CA 1
ATOM 664 C C . ARG A 1 89 ? -4.067 16.536 -14.288 1.00 94.12 89 ARG A C 1
ATOM 666 O O . ARG A 1 89 ? -4.771 17.042 -15.151 1.00 94.12 89 ARG A O 1
ATOM 673 N N . ARG A 1 90 ? -2.735 16.498 -14.427 1.00 94.38 90 ARG A N 1
ATOM 674 C CA . ARG A 1 90 ? -2.057 17.061 -15.611 1.00 94.38 90 ARG A CA 1
ATOM 675 C C . ARG A 1 90 ? -2.454 16.349 -16.900 1.00 94.38 90 ARG A C 1
ATOM 677 O O . ARG A 1 90 ? -2.540 16.993 -17.944 1.00 94.38 90 ARG A O 1
ATOM 684 N N . LEU A 1 91 ? -2.653 15.033 -16.845 1.00 91.06 91 LEU A N 1
ATOM 685 C CA . LEU A 1 91 ? -3.113 14.253 -17.989 1.00 91.06 91 LEU A CA 1
ATOM 686 C C . LEU A 1 91 ? -4.533 14.669 -18.394 1.00 91.06 91 LEU A C 1
ATOM 688 O O . LEU A 1 91 ? -4.763 14.945 -19.572 1.00 91.06 91 LEU A O 1
ATOM 692 N N . THR A 1 92 ? -5.455 14.762 -17.435 1.00 92.62 92 THR A N 1
ATOM 693 C CA . THR A 1 92 ? -6.853 15.135 -17.685 1.00 92.62 92 THR A CA 1
ATOM 694 C C . THR A 1 92 ? -6.986 16.584 -18.138 1.00 92.62 92 THR A C 1
ATOM 696 O O . THR A 1 92 ? -7.663 16.830 -19.132 1.00 92.62 92 THR A O 1
ATOM 699 N N . ASP A 1 93 ? -6.278 17.527 -17.506 1.00 94.56 93 ASP A N 1
ATOM 700 C CA . ASP A 1 93 ? -6.281 18.948 -17.885 1.00 94.56 93 ASP A CA 1
ATOM 701 C C . ASP A 1 93 ? -5.825 19.120 -19.343 1.00 94.56 93 ASP A C 1
ATOM 703 O O . ASP A 1 93 ? -6.446 19.845 -20.124 1.00 94.56 93 ASP A O 1
ATOM 707 N N . ARG A 1 94 ? -4.770 18.401 -19.756 1.00 91.81 94 ARG A N 1
ATOM 708 C CA . ARG A 1 94 ? -4.279 18.417 -21.144 1.00 91.81 94 ARG A CA 1
ATOM 709 C C . ARG A 1 94 ? -5.279 17.806 -22.115 1.00 91.81 94 ARG A C 1
ATOM 711 O O . ARG A 1 94 ? -5.514 18.383 -23.173 1.00 91.81 94 ARG A O 1
ATOM 718 N N . ALA A 1 95 ? -5.855 16.655 -21.771 1.00 90.00 95 ALA A N 1
ATOM 719 C CA . ALA A 1 95 ? -6.840 15.991 -22.617 1.00 90.00 95 ALA A CA 1
ATOM 720 C C . ALA A 1 95 ? -8.080 16.873 -22.819 1.00 90.00 95 ALA A C 1
ATOM 722 O O . ALA A 1 95 ? -8.514 17.063 -23.955 1.00 90.00 95 ALA A O 1
ATOM 723 N N . PHE A 1 96 ? -8.590 17.473 -21.740 1.00 92.06 96 PHE A N 1
ATOM 724 C CA . PHE A 1 96 ? -9.701 18.416 -21.786 1.00 92.06 96 PHE A CA 1
ATOM 725 C C . PHE A 1 96 ? -9.352 19.638 -22.631 1.00 92.06 96 PHE A C 1
ATOM 727 O O . PHE A 1 96 ? -10.092 19.958 -23.553 1.00 92.06 96 PHE A O 1
ATOM 734 N N . THR A 1 97 ? -8.193 20.260 -22.390 1.00 89.62 97 THR A N 1
ATOM 735 C CA . THR A 1 97 ? -7.724 21.421 -23.163 1.00 89.62 97 THR A CA 1
ATOM 736 C C . THR A 1 97 ? -7.661 21.108 -24.657 1.00 89.62 97 THR A C 1
ATOM 738 O O . THR A 1 97 ? -8.157 21.880 -25.467 1.00 89.62 97 THR A O 1
ATOM 741 N N . VAL A 1 98 ? -7.099 19.963 -25.053 1.00 88.62 98 VAL A N 1
ATOM 742 C CA . VAL A 1 98 ? -7.047 19.556 -26.468 1.00 88.62 98 VAL A CA 1
ATOM 743 C C . VAL A 1 98 ? -8.448 19.275 -27.021 1.00 88.62 98 VAL A C 1
ATOM 745 O O . VAL A 1 98 ? -8.754 19.656 -28.152 1.00 88.62 98 V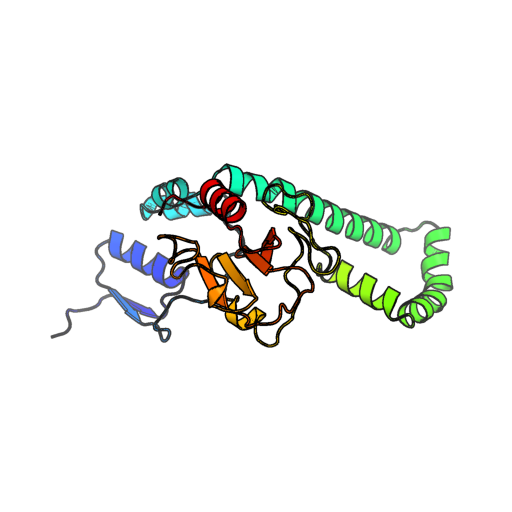AL A O 1
ATOM 748 N N . GLY A 1 99 ? -9.311 18.634 -26.231 1.00 88.06 99 GLY A N 1
ATOM 749 C CA . GLY A 1 99 ? -10.683 18.304 -26.611 1.00 88.06 99 GLY A CA 1
ATOM 750 C C . GLY A 1 99 ? -11.580 19.528 -26.792 1.00 88.06 99 GLY A C 1
ATOM 751 O O . GLY A 1 99 ? -12.404 19.540 -27.704 1.00 88.06 99 GLY A O 1
ATOM 752 N N . THR A 1 100 ? -11.400 20.573 -25.986 1.00 91.06 100 THR A N 1
ATOM 753 C CA . THR A 1 100 ? -12.241 21.782 -25.994 1.00 91.06 100 THR A CA 1
ATOM 754 C C . THR A 1 100 ? -11.602 22.977 -26.694 1.00 91.06 100 THR A C 1
ATOM 756 O O . THR A 1 100 ? -12.285 23.969 -26.934 1.00 91.06 100 THR A O 1
ATOM 759 N N . SER A 1 101 ? -10.324 22.900 -27.079 1.00 91.38 101 SER A N 1
ATOM 760 C CA . SER A 1 101 ? -9.654 24.015 -27.746 1.00 91.38 101 SER A CA 1
ATOM 761 C C . SER A 1 101 ? -10.297 24.356 -29.092 1.00 91.38 101 SER A C 1
ATOM 763 O O . SER A 1 101 ? -10.447 23.511 -29.979 1.00 91.38 101 SER A O 1
ATOM 765 N N . SER A 1 102 ? -10.587 25.643 -29.274 1.00 90.56 102 SER A N 1
ATOM 766 C CA . SER A 1 102 ? -11.036 26.223 -30.544 1.00 90.56 102 SER A CA 1
ATOM 767 C C . SER A 1 102 ? -9.882 26.557 -31.498 1.00 90.56 102 SER A C 1
ATOM 769 O O . SER A 1 102 ? -10.122 27.016 -32.618 1.00 90.56 102 SER A O 1
ATOM 771 N N . HIS A 1 103 ? -8.628 26.332 -31.085 1.00 93.44 103 HIS A N 1
ATOM 772 C CA . HIS A 1 103 ? -7.458 26.722 -31.864 1.00 93.44 103 HIS A CA 1
ATOM 773 C C . HIS A 1 103 ? -7.404 25.956 -33.207 1.00 93.44 103 HIS A C 1
ATOM 775 O O . HIS A 1 103 ? -7.480 24.721 -33.204 1.00 93.44 103 HIS A O 1
ATOM 781 N N . PRO A 1 104 ? -7.261 26.637 -34.364 1.00 90.62 104 PRO A N 1
ATOM 782 C CA . PRO A 1 104 ? -7.399 26.012 -35.684 1.00 90.62 104 PRO A CA 1
ATOM 783 C C . PRO A 1 104 ? -6.487 24.803 -35.918 1.00 90.62 104 PRO A C 1
ATOM 785 O O . PRO A 1 104 ? -6.937 23.798 -36.466 1.00 90.62 104 PRO A O 1
ATOM 788 N N . ALA A 1 105 ? -5.235 24.864 -35.454 1.00 88.94 105 ALA A N 1
ATOM 789 C CA . ALA A 1 105 ? -4.278 23.768 -35.603 1.00 88.94 105 ALA A CA 1
ATOM 790 C C . ALA A 1 105 ? -4.681 22.519 -34.795 1.00 88.94 105 ALA A C 1
ATOM 792 O O . ALA A 1 105 ? -4.645 21.406 -35.316 1.00 88.94 105 ALA A O 1
ATOM 793 N N . LEU A 1 106 ? -5.140 22.693 -33.549 1.00 87.62 106 LEU A N 1
ATOM 794 C CA . LEU A 1 106 ? -5.625 21.589 -32.710 1.00 87.62 106 LEU A CA 1
ATOM 795 C C . LEU A 1 106 ? -6.919 20.989 -33.264 1.00 87.62 106 LEU A C 1
ATOM 797 O O . LEU A 1 106 ? -7.095 19.769 -33.264 1.00 87.62 106 LEU A O 1
ATOM 801 N N . ARG A 1 107 ? -7.794 21.835 -33.818 1.00 87.31 107 ARG A N 1
ATOM 802 C CA . ARG A 1 107 ? -8.999 21.390 -34.518 1.00 87.31 107 ARG A CA 1
ATOM 803 C C . ARG A 1 107 ? -8.657 20.562 -35.757 1.00 87.31 107 ARG A C 1
ATOM 805 O O . ARG A 1 107 ? -9.299 19.540 -35.971 1.00 87.31 107 ARG A O 1
ATOM 812 N N . LEU A 1 108 ? -7.660 20.961 -36.548 1.00 89.38 108 LEU A N 1
ATOM 813 C CA . LEU A 1 108 ? -7.202 20.196 -37.712 1.00 89.38 108 LEU A CA 1
ATOM 814 C C . LEU A 1 108 ? -6.574 18.857 -37.297 1.00 89.38 108 LEU A C 1
ATOM 816 O O . LEU A 1 108 ? -6.919 17.815 -37.854 1.00 89.38 108 LEU A O 1
ATOM 820 N N . ALA A 1 109 ? -5.701 18.872 -36.286 1.00 88.19 109 ALA A N 1
ATOM 821 C CA . ALA A 1 109 ? -5.061 17.670 -35.766 1.00 88.19 109 ALA A CA 1
ATOM 822 C C . ALA A 1 109 ? -6.096 16.644 -35.271 1.00 88.19 109 ALA A C 1
ATOM 824 O O . ALA A 1 109 ? -6.019 15.470 -35.633 1.00 88.19 109 ALA A O 1
ATOM 825 N N . ARG A 1 110 ? -7.111 17.072 -34.506 1.00 86.50 110 ARG A N 1
ATOM 826 C CA . ARG A 1 110 ? -8.135 16.151 -33.982 1.00 86.50 110 ARG A CA 1
ATOM 827 C C . ARG A 1 110 ? -9.114 15.646 -35.048 1.00 86.50 110 ARG A C 1
ATOM 829 O O . ARG A 1 110 ? -9.546 14.505 -34.951 1.00 86.50 110 ARG A O 1
ATOM 836 N N . THR A 1 111 ? -9.491 16.463 -36.039 1.00 89.25 111 THR A N 1
ATOM 837 C CA . THR A 1 111 ? -10.531 16.075 -37.015 1.00 89.25 111 THR A CA 1
ATOM 838 C C . THR A 1 111 ? -9.978 15.366 -38.240 1.00 89.25 111 THR A C 1
ATOM 840 O O . THR A 1 111 ? -10.666 14.512 -38.788 1.00 89.25 111 THR A O 1
ATOM 843 N N . ARG A 1 112 ? -8.756 15.695 -38.680 1.00 87.69 112 ARG A N 1
ATOM 844 C CA . ARG A 1 112 ? -8.175 15.122 -39.904 1.00 87.69 112 ARG A CA 1
ATOM 845 C C . ARG A 1 112 ? -7.009 14.181 -39.655 1.00 87.69 112 ARG A C 1
ATOM 847 O O . ARG A 1 112 ? -6.880 13.209 -40.381 1.00 87.69 112 ARG A O 1
ATOM 854 N N . LEU A 1 113 ? -6.172 14.426 -38.646 1.00 87.56 113 LEU A N 1
ATOM 855 C CA . LEU A 1 113 ? -4.984 13.596 -38.410 1.00 87.56 113 LEU A CA 1
ATOM 856 C C . LEU A 1 113 ? -5.279 12.410 -37.476 1.00 87.56 113 LEU A C 1
ATOM 858 O O . LEU A 1 113 ? -4.916 11.271 -37.772 1.00 87.56 113 LEU A O 1
ATOM 862 N N . ALA A 1 114 ? -5.964 12.662 -36.358 1.00 88.25 114 ALA A N 1
ATOM 863 C CA . ALA A 1 114 ? -6.215 11.655 -35.327 1.00 88.25 114 ALA A CA 1
ATOM 864 C C . ALA A 1 114 ? -6.950 10.392 -35.830 1.00 88.25 114 ALA A C 1
ATOM 866 O O . ALA A 1 114 ? -6.506 9.305 -35.457 1.00 88.25 114 ALA A O 1
ATOM 867 N N . PRO A 1 115 ? -7.983 10.466 -36.703 1.00 90.88 115 PRO A N 1
ATOM 868 C CA . PRO A 1 115 ? -8.676 9.271 -37.202 1.00 90.88 115 PRO A CA 1
ATOM 869 C C . PRO A 1 115 ? -7.777 8.307 -37.983 1.00 90.88 115 PRO A C 1
ATOM 871 O O . PRO A 1 115 ? -8.042 7.109 -38.009 1.00 90.88 115 PRO A O 1
ATOM 874 N N . HIS A 1 116 ? -6.698 8.805 -38.593 1.00 90.00 116 HIS A N 1
ATOM 875 C CA . HIS A 1 116 ? -5.753 7.981 -39.348 1.00 90.00 116 HIS A CA 1
ATOM 876 C C . HIS A 1 116 ? -4.592 7.484 -38.477 1.00 90.00 116 HIS A C 1
ATOM 878 O O . HIS A 1 116 ? -4.161 6.339 -38.610 1.00 90.00 116 HIS A O 1
ATOM 884 N N . VAL A 1 117 ? -4.104 8.315 -37.549 1.00 87.69 117 VAL A N 1
ATOM 885 C CA . VAL A 1 117 ? -2.939 7.988 -36.707 1.00 87.69 117 VAL A CA 1
ATOM 886 C C . VAL A 1 117 ? -3.309 7.112 -35.506 1.00 87.69 117 VAL A C 1
ATOM 888 O O . VAL A 1 117 ? -2.584 6.169 -35.185 1.00 87.69 117 VAL A O 1
ATOM 891 N N . ALA A 1 118 ? -4.439 7.376 -34.846 1.00 86.75 118 ALA A N 1
ATOM 892 C CA . ALA A 1 118 ? -4.870 6.628 -33.665 1.00 86.75 118 ALA A CA 1
ATOM 893 C C . ALA A 1 118 ? -5.005 5.107 -33.902 1.00 86.75 118 ALA A C 1
ATOM 895 O O . ALA A 1 118 ? -4.432 4.350 -33.115 1.00 86.75 118 ALA A O 1
ATOM 896 N N . PRO A 1 119 ? -5.674 4.609 -34.966 1.00 87.50 119 PRO A N 1
ATOM 897 C CA . PRO A 1 119 ? -5.766 3.167 -35.201 1.00 87.50 119 PRO A CA 1
ATOM 898 C C . PRO A 1 119 ? -4.405 2.531 -35.511 1.00 87.50 119 PRO A C 1
ATOM 900 O O . PRO A 1 119 ? -4.167 1.390 -35.118 1.00 87.50 119 PRO A O 1
ATOM 903 N N . LEU A 1 120 ? -3.481 3.257 -36.153 1.00 87.94 120 LEU A N 1
ATOM 904 C CA . LEU A 1 120 ? -2.122 2.769 -36.402 1.00 87.94 120 LEU A CA 1
ATOM 905 C C . LEU A 1 120 ? -1.333 2.614 -35.092 1.00 87.94 120 LEU A C 1
ATOM 907 O O . LEU A 1 120 ? -0.702 1.583 -34.870 1.00 87.94 120 LEU A O 1
ATOM 911 N N . LEU A 1 121 ? -1.424 3.596 -34.191 1.00 86.00 121 LEU A N 1
ATOM 912 C CA . LEU A 1 121 ? -0.807 3.519 -32.863 1.00 86.00 121 LEU A CA 1
ATOM 913 C C . LEU A 1 121 ? -1.408 2.394 -32.011 1.00 86.00 121 LEU A C 1
ATOM 915 O O . LEU A 1 121 ? -0.676 1.690 -31.317 1.00 86.00 121 LEU A O 1
ATOM 919 N N . LEU A 1 122 ? -2.725 2.187 -32.080 1.00 88.50 122 LEU A N 1
ATOM 920 C CA . LEU A 1 122 ? -3.410 1.128 -31.334 1.00 88.50 122 LEU A CA 1
ATOM 921 C C . LEU A 1 122 ? -3.114 -0.285 -31.863 1.00 88.50 122 LEU A C 1
ATOM 923 O O . LEU A 1 122 ? -3.265 -1.248 -31.108 1.00 88.50 122 LEU A O 1
ATOM 927 N N . ARG A 1 123 ? -2.647 -0.425 -33.112 1.00 90.12 123 ARG A N 1
ATOM 928 C CA . ARG A 1 123 ? -2.137 -1.700 -33.651 1.00 90.12 123 ARG A CA 1
ATOM 929 C C . ARG A 1 123 ? -0.825 -2.130 -32.994 1.00 90.12 123 ARG A C 1
ATOM 931 O O . ARG A 1 123 ? -0.580 -3.326 -32.858 1.00 90.12 123 ARG A O 1
ATOM 938 N N . ALA A 1 124 ? 0.001 -1.185 -32.546 1.00 93.38 124 ALA A N 1
ATOM 939 C CA . ALA A 1 124 ? 1.234 -1.504 -31.838 1.00 93.38 124 ALA A CA 1
ATOM 940 C C . ALA A 1 124 ? 0.923 -1.974 -30.406 1.00 93.38 124 ALA A C 1
ATOM 942 O O . ALA A 1 124 ? 0.536 -1.190 -29.536 1.00 93.38 124 ALA A O 1
ATOM 943 N N . THR A 1 125 ? 1.143 -3.264 -30.136 1.00 92.12 125 THR A N 1
ATOM 944 C CA . THR A 1 125 ? 0.872 -3.896 -28.832 1.00 92.12 125 THR A CA 1
ATOM 945 C C . THR A 1 125 ? 1.570 -3.179 -27.678 1.00 92.12 125 THR A C 1
ATOM 947 O O . THR A 1 125 ? 0.948 -2.947 -26.643 1.00 92.12 125 THR A O 1
ATOM 950 N N . ALA A 1 126 ? 2.824 -2.758 -27.865 1.00 92.50 126 ALA A N 1
ATOM 951 C CA . ALA A 1 126 ? 3.588 -2.024 -26.860 1.00 92.50 126 ALA A CA 1
ATOM 952 C C . ALA A 1 126 ? 2.984 -0.643 -26.543 1.00 92.50 126 ALA A C 1
ATOM 954 O O . ALA A 1 126 ? 2.871 -0.279 -25.370 1.00 92.50 126 ALA A O 1
ATOM 955 N N . ALA A 1 127 ? 2.561 0.107 -27.566 1.00 89.50 127 ALA A N 1
ATOM 956 C CA . ALA A 1 127 ? 1.957 1.428 -27.399 1.00 89.50 127 ALA A CA 1
ATOM 957 C C . ALA A 1 127 ? 0.583 1.325 -26.726 1.00 89.50 127 ALA A C 1
ATOM 959 O O . ALA A 1 127 ? 0.337 1.995 -25.722 1.00 89.50 127 ALA A O 1
ATOM 960 N N . ARG A 1 128 ? -0.269 0.409 -27.205 1.00 92.31 128 ARG A N 1
ATOM 961 C CA . ARG A 1 128 ? -1.570 0.102 -26.597 1.00 92.31 128 ARG A CA 1
ATOM 962 C C . ARG A 1 128 ? -1.425 -0.324 -25.136 1.00 92.31 128 ARG A C 1
ATOM 964 O O . ARG A 1 128 ? -2.132 0.192 -24.277 1.00 92.31 128 ARG A O 1
ATOM 971 N N . ALA A 1 129 ? -0.486 -1.222 -24.836 1.00 91.00 129 ALA A N 1
ATOM 972 C CA . ALA A 1 129 ? -0.249 -1.689 -23.472 1.00 91.00 129 ALA A CA 1
ATOM 973 C C . ALA A 1 129 ? 0.280 -0.570 -22.563 1.00 91.00 129 ALA A C 1
ATOM 975 O O . ALA A 1 129 ? -0.093 -0.501 -21.394 1.00 91.00 129 ALA A O 1
ATOM 976 N N . ARG A 1 130 ? 1.127 0.327 -23.085 1.00 90.56 130 ARG A N 1
ATOM 977 C CA . ARG A 1 130 ? 1.590 1.504 -22.340 1.00 90.56 130 ARG A CA 1
ATOM 978 C C . ARG A 1 130 ? 0.431 2.445 -22.021 1.00 90.56 130 ARG A C 1
ATOM 980 O O . ARG A 1 130 ? 0.276 2.797 -20.859 1.00 90.56 130 ARG A O 1
ATOM 987 N N . LEU A 1 131 ? -0.384 2.795 -23.018 1.00 90.31 131 LEU A N 1
ATOM 988 C CA . LEU A 1 131 ? -1.563 3.641 -22.832 1.00 90.31 131 LEU A CA 1
ATOM 989 C C . LEU A 1 131 ? -2.513 3.040 -21.792 1.00 90.31 131 LEU A C 1
ATOM 991 O O . LEU A 1 131 ? -2.889 3.723 -20.844 1.00 90.31 131 LEU A O 1
ATOM 995 N N . PHE A 1 132 ? -2.833 1.750 -21.933 1.00 92.56 132 PHE A N 1
ATOM 996 C CA . PHE A 1 132 ? -3.688 1.033 -20.993 1.00 92.56 132 PHE A CA 1
ATOM 997 C C . PHE A 1 132 ? -3.145 1.117 -19.566 1.00 92.56 132 PHE A C 1
ATOM 999 O O . PHE A 1 132 ? -3.873 1.544 -18.676 1.00 92.56 132 PHE A O 1
ATOM 1006 N N . ARG A 1 133 ? -1.864 0.791 -19.336 1.00 91.19 133 ARG A N 1
ATOM 1007 C CA . ARG A 1 133 ? -1.257 0.854 -17.993 1.00 91.19 133 ARG A CA 1
ATOM 1008 C C . ARG A 1 133 ? -1.199 2.266 -17.410 1.00 91.19 133 ARG A C 1
ATOM 1010 O O . ARG A 1 133 ? -1.197 2.409 -16.194 1.00 91.19 133 ARG A O 1
ATOM 1017 N N . THR A 1 134 ? -1.113 3.296 -18.249 1.00 89.81 134 THR A N 1
ATOM 1018 C CA . THR A 1 134 ? -1.154 4.688 -17.790 1.00 89.81 134 THR A CA 1
ATOM 1019 C C . THR A 1 134 ? -2.560 5.082 -17.351 1.00 89.81 134 THR A C 1
ATOM 1021 O O . THR A 1 134 ? -2.711 5.615 -16.260 1.00 89.81 134 THR A O 1
ATOM 1024 N N . VAL A 1 135 ? -3.582 4.796 -18.162 1.00 90.00 135 VAL A N 1
ATOM 1025 C CA . VAL A 1 135 ? -4.975 5.181 -17.864 1.00 90.00 135 VAL A CA 1
ATOM 1026 C C . VAL A 1 135 ? -5.570 4.349 -16.724 1.00 90.00 135 VAL A C 1
ATOM 1028 O O . VAL A 1 135 ? -6.316 4.876 -15.913 1.00 90.00 135 VAL A O 1
ATOM 1031 N N . SER A 1 136 ? -5.209 3.068 -16.628 1.00 90.25 136 SER A N 1
ATOM 1032 C CA . SER A 1 136 ? -5.635 2.172 -15.538 1.00 90.25 136 SER A CA 1
ATOM 1033 C C . SER A 1 136 ? -4.789 2.295 -14.266 1.00 90.25 136 SER A C 1
ATOM 1035 O O . SER A 1 136 ? -4.945 1.488 -13.355 1.00 90.25 136 SER A O 1
ATOM 1037 N N . GLU A 1 137 ? -3.841 3.239 -14.225 1.00 91.25 137 GLU A N 1
ATOM 1038 C CA . GLU A 1 137 ? -2.899 3.446 -13.113 1.00 91.25 137 GLU A CA 1
ATOM 1039 C C . GLU A 1 137 ? -2.048 2.216 -12.728 1.00 91.25 137 GLU A C 1
ATOM 1041 O O . GLU A 1 137 ? -1.315 2.234 -11.741 1.00 91.25 137 GLU A O 1
ATOM 1046 N N . LEU A 1 138 ? -2.033 1.160 -13.547 1.00 89.69 138 LEU A N 1
ATOM 1047 C CA . LEU A 1 138 ? -1.202 -0.030 -13.329 1.00 89.69 138 LEU A CA 1
ATOM 1048 C C . LEU A 1 138 ? 0.305 0.249 -13.449 1.00 89.69 138 LEU A C 1
ATOM 1050 O O . LEU A 1 138 ? 1.119 -0.590 -13.075 1.00 89.69 138 LEU A O 1
ATOM 1054 N N . ALA A 1 139 ? 0.690 1.401 -14.006 1.00 90.31 139 ALA A N 1
ATOM 1055 C CA . ALA A 1 139 ? 2.080 1.846 -14.079 1.00 90.31 139 ALA A CA 1
ATOM 1056 C C . ALA A 1 139 ? 2.559 2.631 -12.841 1.00 90.31 139 ALA A C 1
ATOM 1058 O O . ALA A 1 139 ? 3.720 3.047 -12.822 1.00 90.31 139 ALA A O 1
ATOM 1059 N N . VAL A 1 140 ? 1.696 2.876 -11.845 1.00 93.75 140 VAL A N 1
ATOM 1060 C CA . VAL A 1 140 ? 2.088 3.565 -10.607 1.00 93.75 140 VAL A CA 1
ATOM 1061 C C . VAL A 1 140 ? 3.125 2.729 -9.853 1.00 93.75 140 VAL A C 1
ATOM 1063 O O . VAL A 1 140 ? 3.027 1.507 -9.773 1.00 93.75 140 VAL A O 1
ATOM 1066 N N . HIS A 1 141 ? 4.152 3.399 -9.331 1.00 94.75 141 HIS A N 1
ATOM 1067 C CA . HIS A 1 141 ? 5.196 2.795 -8.511 1.00 94.75 141 HIS A CA 1
ATOM 1068 C C . HIS A 1 141 ? 5.756 3.816 -7.511 1.00 94.75 141 HIS A C 1
ATOM 1070 O O . HIS A 1 141 ? 5.886 5.003 -7.822 1.00 94.75 141 HIS A O 1
ATOM 1076 N N . TYR A 1 142 ? 6.208 3.340 -6.359 1.00 95.75 142 TYR A N 1
ATOM 1077 C CA . TYR A 1 142 ? 6.779 4.114 -5.257 1.00 95.75 142 TYR A CA 1
ATOM 1078 C C . TYR A 1 142 ? 8.285 3.900 -5.101 1.00 95.75 142 TYR A C 1
ATOM 1080 O O . TYR A 1 142 ? 8.835 4.053 -4.028 1.00 95.75 142 TYR A O 1
ATOM 1088 N N . ARG A 1 143 ? 9.008 3.604 -6.190 1.00 93.94 143 ARG A N 1
ATOM 1089 C CA . ARG A 1 143 ? 10.467 3.331 -6.181 1.00 93.94 143 ARG A CA 1
ATOM 1090 C C . ARG A 1 143 ? 11.361 4.395 -5.528 1.00 93.94 143 ARG A C 1
ATOM 1092 O O . ARG A 1 143 ? 12.545 4.144 -5.334 1.00 93.94 143 ARG A O 1
ATOM 1099 N N . ARG A 1 144 ? 10.841 5.606 -5.328 1.00 92.62 144 ARG A N 1
ATOM 1100 C CA . ARG A 1 144 ? 11.517 6.733 -4.665 1.00 92.62 144 ARG A CA 1
ATOM 1101 C C . ARG A 1 144 ? 10.796 7.163 -3.380 1.00 92.62 144 ARG A C 1
ATOM 1103 O O . ARG A 1 144 ? 11.095 8.228 -2.861 1.00 92.62 144 ARG A O 1
ATOM 1110 N N . GLY A 1 145 ? 9.796 6.397 -2.955 1.00 92.94 145 GLY A N 1
ATOM 1111 C CA . GLY A 1 145 ? 9.033 6.635 -1.741 1.00 92.94 145 GLY A CA 1
ATOM 1112 C C . GLY A 1 145 ? 9.843 6.226 -0.509 1.00 92.94 145 GLY A C 1
ATOM 1113 O O . GLY A 1 145 ? 10.647 5.292 -0.615 1.00 92.94 145 GLY A O 1
ATOM 1114 N N . PRO A 1 146 ? 9.640 6.884 0.644 1.00 93.88 146 PRO A N 1
ATOM 1115 C CA . PRO A 1 146 ? 10.403 6.598 1.861 1.00 93.88 146 PRO A CA 1
ATOM 1116 C C . PRO A 1 146 ? 10.239 5.149 2.343 1.00 93.88 146 PRO A C 1
ATOM 1118 O O . PRO A 1 146 ? 11.204 4.514 2.756 1.00 93.88 146 PRO A O 1
ATOM 1121 N N . ALA A 1 147 ? 9.044 4.574 2.181 1.00 94.00 147 ALA A N 1
ATOM 1122 C CA . ALA A 1 147 ? 8.732 3.206 2.595 1.00 94.00 147 ALA A CA 1
ATOM 1123 C C . ALA A 1 147 ? 9.156 2.121 1.580 1.00 94.00 147 ALA A C 1
ATOM 1125 O O . ALA A 1 147 ? 8.756 0.962 1.718 1.00 94.00 147 ALA A O 1
ATOM 1126 N N . SER A 1 148 ? 9.937 2.466 0.546 1.00 96.12 148 SER A N 1
ATOM 1127 C CA . SER A 1 148 ? 10.396 1.542 -0.503 1.00 96.12 148 SER A CA 1
ATOM 1128 C C . SER A 1 148 ? 11.908 1.323 -0.442 1.00 96.12 148 SER A C 1
ATOM 1130 O O . SER A 1 148 ? 12.688 2.022 -1.090 1.00 96.12 148 SER A O 1
ATOM 1132 N N . ILE A 1 149 ? 12.331 0.304 0.302 1.00 95.06 149 ILE A N 1
ATOM 1133 C CA . ILE A 1 149 ? 13.736 0.044 0.620 1.00 95.06 149 ILE A CA 1
ATOM 1134 C C . ILE A 1 149 ? 14.240 -1.185 -0.142 1.00 95.06 149 ILE A C 1
ATOM 1136 O O . ILE A 1 149 ? 13.639 -2.255 -0.136 1.00 95.06 149 ILE A O 1
ATOM 1140 N N . THR A 1 150 ? 15.378 -1.051 -0.822 1.00 92.75 150 THR A N 1
ATOM 1141 C CA . THR A 1 150 ? 16.094 -2.205 -1.385 1.00 92.75 150 T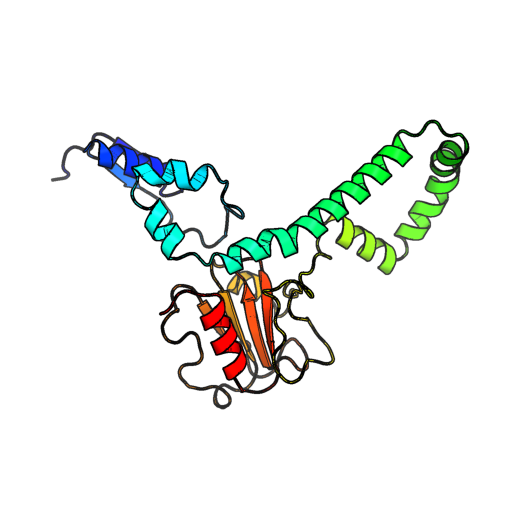HR A CA 1
ATOM 1142 C C . THR A 1 150 ? 17.245 -2.550 -0.456 1.00 92.75 150 THR A C 1
ATOM 1144 O O . THR A 1 150 ? 18.122 -1.717 -0.238 1.00 92.75 150 THR A O 1
ATOM 1147 N N . GLY A 1 151 ? 17.237 -3.766 0.078 1.00 88.00 151 GLY A N 1
ATOM 1148 C CA . GLY A 1 151 ? 18.308 -4.269 0.921 1.00 88.00 151 GLY A CA 1
ATOM 1149 C C . GLY A 1 151 ? 19.613 -4.526 0.161 1.00 88.00 151 GLY A C 1
ATOM 1150 O O . GLY A 1 151 ? 19.749 -4.190 -1.024 1.00 88.00 151 GLY A O 1
ATOM 1151 N N . PRO A 1 152 ? 20.590 -5.154 0.831 1.00 80.44 152 PRO A N 1
ATOM 1152 C CA . PRO A 1 152 ? 21.874 -5.479 0.232 1.00 80.44 152 PRO A CA 1
ATOM 1153 C C . PRO A 1 152 ? 21.710 -6.283 -1.063 1.00 80.44 152 PRO A C 1
ATOM 1155 O O . PRO A 1 152 ? 20.844 -7.152 -1.179 1.00 80.44 152 PRO A O 1
ATOM 1158 N N . HIS A 1 153 ? 22.592 -6.020 -2.029 1.00 76.62 153 HIS A N 1
ATOM 1159 C CA . HIS A 1 153 ? 22.670 -6.751 -3.297 1.00 76.62 153 HIS A CA 1
ATOM 1160 C C . HIS A 1 153 ? 21.369 -6.705 -4.115 1.00 76.62 153 HIS A C 1
ATOM 1162 O O . HIS A 1 153 ? 20.655 -7.693 -4.276 1.00 76.62 153 HIS A O 1
ATOM 1168 N N . ARG A 1 154 ? 21.098 -5.549 -4.720 1.00 75.88 154 ARG A N 1
ATOM 1169 C CA . ARG A 1 154 ? 19.946 -5.332 -5.604 1.00 75.88 154 ARG A CA 1
ATOM 1170 C C . ARG A 1 154 ? 19.811 -6.415 -6.702 1.00 75.88 154 ARG A C 1
ATOM 1172 O O . ARG A 1 154 ? 20.802 -6.729 -7.374 1.00 75.88 154 ARG A O 1
ATOM 1179 N N . PRO A 1 155 ? 18.597 -6.941 -6.964 1.00 76.25 155 PRO A N 1
ATOM 1180 C CA . PRO A 1 155 ? 18.351 -7.829 -8.099 1.00 76.25 155 PRO A CA 1
ATOM 1181 C C . PRO A 1 155 ? 18.650 -7.134 -9.434 1.00 76.25 155 PRO A C 1
ATOM 1183 O O . PRO A 1 155 ? 18.269 -5.983 -9.658 1.00 76.25 155 PRO A O 1
ATOM 1186 N N . ARG A 1 156 ? 19.313 -7.848 -10.354 1.00 76.38 156 ARG A N 1
ATOM 1187 C CA . ARG A 1 156 ? 19.567 -7.353 -11.722 1.00 76.38 156 ARG A CA 1
ATOM 1188 C C . ARG A 1 156 ? 18.309 -7.381 -12.596 1.00 76.38 156 ARG A C 1
ATOM 1190 O O . ARG A 1 156 ? 18.189 -6.566 -13.506 1.00 76.38 156 ARG A O 1
ATOM 1197 N N . GLN A 1 157 ? 17.389 -8.304 -12.321 1.00 81.50 157 GLN A N 1
ATOM 1198 C CA . GLN A 1 157 ? 16.137 -8.514 -13.050 1.00 81.50 157 GLN A CA 1
ATOM 1199 C C . GLN A 1 157 ? 14.989 -8.725 -12.052 1.00 81.50 157 GLN A C 1
ATOM 1201 O O . GLN A 1 157 ? 15.234 -9.141 -10.926 1.00 81.50 157 GLN A O 1
ATOM 1206 N N . GLY A 1 158 ? 13.748 -8.447 -12.456 1.00 83.88 158 GLY A N 1
ATOM 1207 C CA . GLY A 1 158 ? 12.568 -8.591 -11.594 1.00 83.88 158 GLY A CA 1
ATOM 1208 C C . GLY A 1 158 ? 12.063 -7.275 -10.978 1.00 83.88 158 GLY A C 1
ATOM 1209 O O . GLY A 1 158 ? 12.526 -6.194 -11.366 1.00 83.88 158 GLY A O 1
ATOM 1210 N N . PRO A 1 159 ? 11.071 -7.356 -10.070 1.00 89.56 159 PRO A N 1
ATOM 1211 C CA . PRO A 1 159 ? 10.470 -6.191 -9.435 1.00 89.56 159 PRO A CA 1
ATOM 1212 C C . PRO A 1 159 ? 11.468 -5.461 -8.532 1.00 89.56 159 PRO A C 1
ATOM 1214 O O . PRO A 1 159 ? 12.450 -6.025 -8.047 1.00 89.56 159 PRO A O 1
ATOM 1217 N N . ARG A 1 160 ? 11.217 -4.169 -8.331 1.00 92.25 160 ARG A N 1
ATOM 1218 C CA . ARG A 1 160 ? 11.998 -3.293 -7.452 1.00 92.25 160 ARG A CA 1
ATOM 1219 C C . ARG A 1 160 ? 11.174 -2.929 -6.222 1.00 92.25 160 ARG A C 1
ATOM 1221 O O . ARG A 1 160 ? 9.949 -2.995 -6.270 1.00 92.25 160 ARG A O 1
ATOM 1228 N N . ALA A 1 161 ? 11.834 -2.488 -5.152 1.00 94.50 161 ALA A N 1
ATOM 1229 C CA . ALA A 1 161 ? 11.120 -1.868 -4.044 1.00 94.50 161 ALA A CA 1
ATOM 1230 C C . ALA A 1 161 ? 10.312 -0.679 -4.587 1.00 94.50 161 ALA A C 1
ATOM 1232 O O . ALA A 1 161 ? 10.785 0.056 -5.461 1.00 94.50 161 ALA A O 1
ATOM 1233 N N . GLY A 1 162 ? 9.069 -0.565 -4.141 1.00 94.88 162 GLY A N 1
ATOM 1234 C CA . GLY A 1 162 ? 8.065 0.365 -4.629 1.00 94.88 162 GLY A CA 1
ATOM 1235 C C . GLY A 1 162 ? 7.356 -0.058 -5.915 1.00 94.88 162 GLY A C 1
ATOM 1236 O O . GLY A 1 162 ? 6.462 0.654 -6.357 1.00 94.88 162 GLY A O 1
ATOM 1237 N N . ASP A 1 163 ? 7.702 -1.176 -6.556 1.00 94.31 163 ASP A N 1
ATOM 1238 C CA . ASP A 1 163 ? 6.847 -1.721 -7.616 1.00 94.31 163 ASP A CA 1
ATOM 1239 C C . ASP A 1 163 ? 5.630 -2.418 -7.011 1.00 94.31 163 ASP A C 1
ATOM 1241 O O . ASP A 1 163 ? 5.716 -3.046 -5.954 1.00 94.31 163 ASP A O 1
ATOM 1245 N N . ARG A 1 164 ? 4.495 -2.345 -7.711 1.00 91.81 164 ARG A N 1
ATOM 1246 C CA . ARG A 1 164 ? 3.370 -3.236 -7.430 1.00 91.81 164 ARG A CA 1
ATOM 1247 C C . ARG A 1 164 ? 3.831 -4.675 -7.627 1.00 91.81 164 ARG A C 1
ATOM 1249 O O . ARG A 1 164 ? 4.523 -4.965 -8.609 1.00 91.81 164 ARG A O 1
ATOM 1256 N N . LEU A 1 165 ? 3.456 -5.569 -6.715 1.00 90.69 165 LEU A N 1
ATOM 1257 C CA . LEU A 1 165 ? 3.845 -6.966 -6.834 1.00 90.69 165 LEU A CA 1
ATOM 1258 C C . LEU A 1 165 ? 3.307 -7.562 -8.152 1.00 90.69 165 LEU A C 1
ATOM 1260 O O . LEU A 1 165 ? 2.104 -7.462 -8.402 1.00 90.69 165 LEU A O 1
ATOM 1264 N N . PRO A 1 166 ? 4.158 -8.172 -8.998 1.00 86.44 166 PRO A N 1
ATOM 1265 C CA . PRO A 1 166 ? 3.707 -8.815 -10.231 1.00 86.44 166 PRO A CA 1
ATOM 1266 C C . PRO A 1 166 ? 2.807 -10.036 -9.976 1.00 86.44 166 PRO A C 1
ATOM 1268 O O . PRO A 1 166 ? 3.007 -10.761 -9.003 1.00 86.44 166 PRO A O 1
ATOM 1271 N N . ASP A 1 167 ? 1.888 -10.322 -10.906 1.00 79.38 167 ASP A N 1
ATOM 1272 C CA . ASP A 1 167 ? 0.877 -11.401 -10.831 1.00 79.38 167 ASP A CA 1
ATOM 1273 C C . ASP A 1 167 ? 1.428 -12.824 -11.047 1.00 79.38 167 ASP A C 1
ATOM 1275 O O . ASP A 1 167 ? 0.858 -13.651 -11.760 1.00 79.38 167 ASP A O 1
ATOM 1279 N N . THR A 1 168 ? 2.557 -13.142 -10.426 1.00 78.69 168 THR A N 1
ATOM 1280 C CA . THR A 1 168 ? 3.197 -14.457 -10.508 1.00 78.69 168 THR A CA 1
ATOM 1281 C C . THR A 1 168 ? 3.862 -14.783 -9.181 1.00 78.69 168 THR A C 1
ATOM 1283 O O . THR A 1 168 ? 4.559 -13.919 -8.654 1.00 78.69 168 THR A O 1
ATOM 1286 N N . PRO A 1 169 ? 3.731 -16.012 -8.653 1.00 79.12 169 PRO A N 1
ATOM 1287 C CA . PRO A 1 169 ? 3.135 -17.210 -9.242 1.00 79.12 169 PRO A CA 1
ATOM 1288 C C . PRO A 1 169 ? 1.600 -17.244 -9.137 1.00 79.12 169 PRO A C 1
ATOM 1290 O O . PRO A 1 169 ? 0.985 -16.433 -8.443 1.00 79.12 169 PRO A O 1
ATOM 1293 N N . ALA A 1 170 ? 0.976 -18.199 -9.836 1.00 79.19 170 ALA A N 1
ATOM 1294 C CA . ALA A 1 170 ? -0.477 -18.353 -9.865 1.00 79.19 170 ALA A CA 1
ATOM 1295 C C . ALA A 1 170 ? -1.065 -18.464 -8.448 1.00 79.19 170 ALA A C 1
ATOM 1297 O O . ALA A 1 170 ? -0.613 -19.255 -7.620 1.00 79.19 170 ALA A O 1
ATOM 1298 N N . GLY A 1 171 ? -2.082 -17.648 -8.169 1.00 83.50 171 GLY A N 1
ATOM 1299 C CA . GLY A 1 171 ? -2.751 -17.612 -6.871 1.00 83.50 171 GLY A CA 1
ATOM 1300 C C . GLY A 1 171 ? -2.028 -16.813 -5.784 1.00 83.50 171 GLY A C 1
ATOM 1301 O O . GLY A 1 171 ? -2.626 -16.634 -4.726 1.00 83.50 171 GLY A O 1
ATOM 1302 N N . LEU A 1 172 ? -0.816 -16.280 -6.019 1.00 87.31 172 LEU A N 1
ATOM 1303 C CA . LEU A 1 172 ? -0.117 -15.473 -5.012 1.00 87.31 172 LEU A CA 1
ATOM 1304 C C . LEU A 1 172 ? -0.946 -14.258 -4.598 1.00 87.31 172 LEU A C 1
ATOM 1306 O O . LEU A 1 172 ? -1.202 -14.112 -3.411 1.00 87.31 172 LEU A O 1
ATOM 1310 N N . GLN A 1 173 ? -1.456 -13.474 -5.555 1.00 86.44 173 GLN A N 1
ATOM 1311 C CA . GLN A 1 173 ? -2.325 -12.321 -5.269 1.00 86.44 173 GLN A CA 1
ATOM 1312 C C . GLN A 1 173 ? -3.499 -12.679 -4.354 1.00 86.44 173 GLN A C 1
ATOM 1314 O O . GLN A 1 173 ? -3.835 -11.924 -3.458 1.00 86.44 173 GLN A O 1
ATOM 1319 N N . ARG A 1 174 ? -4.096 -13.867 -4.529 1.00 85.31 174 ARG A N 1
ATOM 1320 C CA . ARG A 1 174 ? -5.194 -14.335 -3.672 1.00 85.31 174 ARG A CA 1
ATOM 1321 C C . ARG A 1 174 ? -4.718 -14.681 -2.259 1.00 85.31 174 ARG A C 1
ATOM 1323 O O . ARG A 1 174 ? -5.448 -14.446 -1.306 1.00 85.31 174 ARG A O 1
ATOM 1330 N N . ARG A 1 175 ? -3.511 -15.240 -2.119 1.00 86.00 175 ARG A N 1
ATOM 1331 C CA . ARG A 1 175 ? -2.898 -15.558 -0.815 1.00 86.00 175 ARG A CA 1
ATOM 1332 C C . ARG A 1 175 ? -2.510 -14.300 -0.038 1.00 86.00 175 ARG A C 1
ATOM 1334 O O . ARG A 1 175 ? -2.587 -14.310 1.184 1.00 86.00 175 ARG A O 1
ATOM 1341 N N . ILE A 1 176 ? -2.127 -13.242 -0.749 1.00 88.62 176 ILE A N 1
ATOM 1342 C CA . ILE A 1 176 ? -1.740 -11.943 -0.183 1.00 88.62 176 ILE A CA 1
ATOM 1343 C C . ILE A 1 176 ? -2.845 -10.884 -0.302 1.00 88.62 176 ILE A C 1
ATOM 1345 O O . ILE A 1 176 ? -2.575 -9.696 -0.213 1.00 88.62 176 ILE A O 1
ATOM 1349 N N . ALA A 1 177 ? -4.087 -11.299 -0.560 1.00 84.38 177 ALA A N 1
ATOM 1350 C CA . ALA A 1 177 ? -5.223 -10.378 -0.615 1.00 84.38 177 ALA A CA 1
ATOM 1351 C C . ALA A 1 177 ? -5.696 -9.953 0.784 1.00 84.38 177 ALA A C 1
ATOM 1353 O O . ALA A 1 177 ? -6.527 -9.055 0.883 1.00 84.38 177 ALA A O 1
ATOM 1354 N N . GLY A 1 178 ? -5.208 -10.641 1.826 1.00 82.25 178 GLY A N 1
ATOM 1355 C CA . GLY A 1 178 ? -5.506 -10.372 3.229 1.00 82.25 178 GLY A CA 1
ATOM 1356 C C . GLY A 1 178 ? -5.046 -8.981 3.678 1.00 82.25 178 GLY A C 1
ATOM 1357 O O . GLY A 1 178 ? -4.173 -8.393 3.048 1.00 82.25 178 GLY A O 1
ATOM 1358 N N . PRO A 1 179 ? -5.580 -8.450 4.790 1.00 83.19 179 PRO A N 1
ATOM 1359 C CA . PRO A 1 179 ? -5.022 -7.250 5.390 1.00 83.19 179 PRO A CA 1
ATOM 1360 C C . PRO A 1 179 ? -3.644 -7.551 5.995 1.00 83.19 179 PRO A C 1
ATOM 1362 O O . PRO A 1 179 ? -3.385 -8.667 6.455 1.00 83.19 179 PRO A O 1
ATOM 1365 N N . GLY A 1 180 ? -2.799 -6.525 6.062 1.00 89.19 180 GLY A N 1
ATOM 1366 C CA . GLY A 1 180 ? -1.479 -6.601 6.683 1.00 89.19 180 GLY A CA 1
ATOM 1367 C C . GLY A 1 180 ? -0.340 -6.735 5.678 1.00 89.19 180 GLY A C 1
ATOM 1368 O O . GLY A 1 180 ? -0.515 -6.645 4.465 1.00 89.19 180 GLY A O 1
ATOM 1369 N N . TYR A 1 181 ? 0.862 -6.885 6.210 1.00 93.56 181 TYR A N 1
ATOM 1370 C CA . TYR A 1 181 ? 2.070 -7.069 5.429 1.00 93.56 181 TYR A CA 1
ATOM 1371 C C . TYR A 1 181 ? 2.244 -8.550 5.095 1.00 93.56 181 TYR A C 1
ATOM 1373 O O . TYR A 1 181 ? 1.864 -9.447 5.853 1.00 93.56 181 TYR A O 1
ATOM 1381 N N . HIS A 1 182 ? 2.862 -8.827 3.955 1.00 94.06 182 HIS A N 1
ATOM 1382 C CA . HIS A 1 182 ? 3.096 -10.185 3.492 1.00 94.06 182 HIS A CA 1
ATOM 1383 C C . HIS A 1 182 ? 4.576 -10.404 3.236 1.00 94.06 182 HIS A C 1
ATOM 1385 O O . HIS A 1 182 ? 5.157 -9.835 2.312 1.00 94.06 182 HIS A O 1
ATOM 1391 N N . PHE A 1 183 ? 5.188 -11.244 4.061 1.00 94.12 183 PHE A N 1
ATOM 1392 C CA . PHE A 1 183 ? 6.587 -11.595 3.935 1.00 94.12 183 PHE A CA 1
ATOM 1393 C C . PHE A 1 183 ? 6.749 -12.829 3.047 1.00 94.12 183 PHE A C 1
ATOM 1395 O O . PHE A 1 183 ? 6.255 -13.906 3.363 1.00 94.12 183 PHE A O 1
ATOM 1402 N N . LEU A 1 184 ? 7.415 -12.666 1.910 1.00 92.31 184 LEU A N 1
ATOM 1403 C CA . LEU A 1 184 ? 7.621 -13.693 0.898 1.00 92.31 184 LEU A CA 1
ATOM 1404 C C . LEU A 1 184 ? 9.029 -14.272 1.022 1.00 92.31 184 LEU A C 1
ATOM 1406 O O . LEU A 1 184 ? 10.015 -13.546 0.890 1.00 92.31 184 LEU A O 1
ATOM 1410 N N . LEU A 1 185 ? 9.114 -15.588 1.198 1.00 90.75 185 LEU A N 1
ATOM 1411 C CA . LEU A 1 185 ? 10.357 -16.354 1.257 1.00 90.75 185 LEU A CA 1
ATOM 1412 C C . LEU A 1 185 ? 10.471 -17.276 0.042 1.00 90.75 185 LEU A C 1
ATOM 1414 O O . LEU A 1 185 ? 9.523 -17.980 -0.317 1.00 90.75 185 LEU A O 1
ATOM 1418 N N . THR A 1 186 ? 11.646 -17.300 -0.581 1.00 88.88 186 THR A N 1
ATOM 1419 C CA . THR A 1 186 ? 11.969 -18.198 -1.700 1.00 88.88 186 THR A CA 1
ATOM 1420 C C . THR A 1 186 ? 13.273 -18.941 -1.420 1.00 88.88 186 THR A C 1
ATOM 1422 O O . THR A 1 186 ? 14.141 -18.444 -0.707 1.00 88.88 186 THR A O 1
ATOM 1425 N N . GLY A 1 187 ? 13.435 -20.134 -1.983 1.00 83.88 187 GLY A N 1
ATOM 1426 C CA . GLY A 1 187 ? 14.573 -21.008 -1.694 1.00 83.88 187 GLY A CA 1
ATOM 1427 C C . GLY A 1 187 ? 14.203 -22.162 -0.757 1.00 83.88 187 GLY A C 1
ATOM 1428 O O . GLY A 1 187 ? 13.049 -22.286 -0.351 1.00 83.88 187 GLY A O 1
ATOM 1429 N N . PRO A 1 188 ? 15.151 -23.071 -0.476 1.00 83.00 188 PRO A N 1
ATOM 1430 C CA . PRO A 1 188 ? 14.888 -24.255 0.335 1.00 83.00 188 PRO A CA 1
ATOM 1431 C C . PRO A 1 188 ? 14.670 -23.879 1.805 1.00 83.00 188 PRO A C 1
ATOM 1433 O O . PRO A 1 188 ? 15.327 -22.971 2.305 1.00 83.00 188 PRO A O 1
ATOM 1436 N N . ASP A 1 189 ? 13.811 -24.613 2.516 1.00 81.12 189 ASP A N 1
ATOM 1437 C CA . ASP A 1 189 ? 13.433 -24.268 3.898 1.00 81.12 189 ASP A CA 1
ATOM 1438 C C . ASP A 1 189 ? 14.623 -24.193 4.855 1.00 81.12 189 ASP A C 1
ATOM 1440 O O . ASP A 1 189 ? 14.692 -23.274 5.662 1.00 81.12 189 ASP A O 1
ATOM 1444 N N . ARG A 1 190 ? 15.620 -25.067 4.670 1.00 83.25 190 ARG A N 1
ATOM 1445 C CA . ARG A 1 190 ? 16.884 -25.067 5.428 1.00 83.25 190 ARG A CA 1
ATOM 1446 C C . ARG A 1 190 ? 17.711 -23.779 5.319 1.00 83.25 190 ARG A C 1
ATOM 1448 O O . ARG A 1 190 ? 18.672 -23.620 6.058 1.00 83.25 190 ARG A O 1
ATOM 1455 N N . ALA A 1 191 ? 17.425 -22.917 4.342 1.00 84.94 191 ALA A N 1
ATOM 1456 C CA . ALA A 1 191 ? 18.130 -21.647 4.174 1.00 84.94 191 ALA A CA 1
ATOM 1457 C C . ALA A 1 191 ? 17.595 -20.552 5.109 1.00 84.94 191 ALA A C 1
ATOM 1459 O O . ALA A 1 191 ? 18.211 -19.492 5.213 1.00 84.94 191 ALA A O 1
ATOM 1460 N N . TRP A 1 192 ? 16.458 -20.794 5.761 1.00 87.69 192 TRP A N 1
ATOM 1461 C CA . TRP A 1 192 ? 15.778 -19.835 6.616 1.00 87.69 192 TRP A CA 1
ATOM 1462 C C . TRP A 1 192 ? 15.795 -20.314 8.070 1.00 87.69 192 TRP A C 1
ATOM 1464 O O . TRP A 1 192 ? 15.746 -21.521 8.305 1.00 87.69 192 TRP A O 1
ATOM 1474 N N . PRO A 1 193 ? 15.842 -19.391 9.046 1.00 84.56 193 PRO A N 1
ATOM 1475 C CA . PRO A 1 193 ? 15.637 -19.752 10.445 1.00 84.56 193 PRO A CA 1
ATOM 1476 C C . PRO A 1 193 ? 14.252 -20.393 10.639 1.00 84.56 193 PRO A C 1
ATOM 1478 O O . PRO A 1 193 ? 13.339 -20.151 9.842 1.00 84.56 193 PRO A O 1
ATOM 1481 N N . GLU A 1 194 ? 14.103 -21.204 11.691 1.00 77.69 194 GLU A N 1
ATOM 1482 C CA . GLU A 1 194 ? 12.827 -21.854 12.034 1.00 77.69 194 GLU A CA 1
ATOM 1483 C C . GLU A 1 194 ? 11.717 -20.821 12.257 1.00 77.69 194 GLU A C 1
ATOM 1485 O O . GLU A 1 194 ? 10.624 -20.972 11.709 1.00 77.69 194 GLU A O 1
ATOM 1490 N N . ASP A 1 195 ? 12.050 -19.727 12.949 1.00 78.00 195 ASP A N 1
ATOM 1491 C CA . ASP A 1 195 ? 11.185 -18.564 13.149 1.00 78.00 195 ASP A CA 1
ATOM 1492 C C . ASP A 1 195 ? 11.782 -17.308 12.477 1.00 78.00 195 ASP A C 1
ATOM 1494 O O . ASP A 1 195 ? 12.561 -16.557 13.077 1.00 78.00 195 ASP A O 1
ATOM 1498 N N . PRO A 1 196 ? 11.525 -17.096 11.174 1.00 77.38 196 PRO A N 1
ATOM 1499 C CA . PRO A 1 196 ? 11.900 -15.855 10.511 1.00 77.38 196 PRO A CA 1
ATOM 1500 C C . PRO A 1 196 ? 11.025 -14.693 11.020 1.00 77.38 196 PRO A C 1
ATOM 1502 O O . PRO A 1 196 ? 9.953 -14.9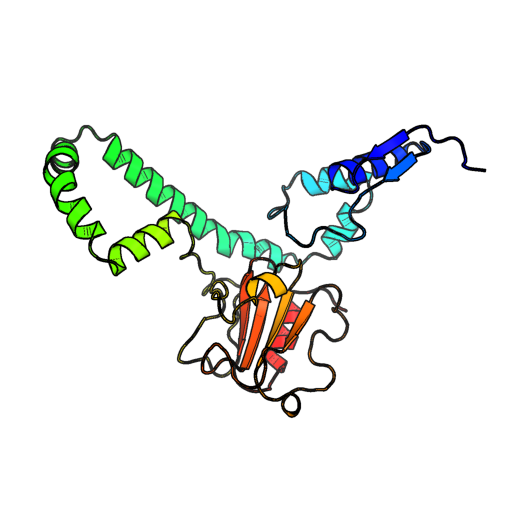35 11.569 1.00 77.38 196 PRO A O 1
ATOM 1505 N N . PRO A 1 197 ? 11.425 -13.420 10.801 1.00 77.19 197 PRO A N 1
ATOM 1506 C CA . PRO A 1 197 ? 10.580 -12.264 11.104 1.00 77.19 197 PRO A CA 1
ATOM 1507 C C . PRO A 1 197 ? 9.128 -12.507 10.659 1.00 77.19 197 PRO A C 1
ATOM 1509 O O . PRO A 1 197 ? 8.909 -13.018 9.554 1.00 77.19 197 PRO A O 1
ATOM 1512 N N . PRO A 1 198 ? 8.149 -12.176 11.515 1.00 74.50 198 PRO A N 1
ATOM 1513 C CA . PRO A 1 198 ? 8.135 -10.919 12.265 1.00 74.50 198 PRO A CA 1
ATOM 1514 C C . PRO A 1 198 ? 8.472 -10.958 13.767 1.00 74.50 198 PRO A C 1
ATOM 1516 O O . PRO A 1 198 ? 8.490 -9.882 14.359 1.00 74.50 198 PRO A O 1
ATOM 1519 N N . GLY A 1 199 ? 8.735 -12.120 14.382 1.00 72.31 199 GLY A N 1
ATOM 1520 C CA . GLY A 1 199 ? 9.156 -12.211 15.794 1.00 72.31 199 GLY A CA 1
ATOM 1521 C C . GLY A 1 199 ? 8.161 -11.590 16.785 1.00 72.31 199 GLY A C 1
ATOM 1522 O O . GLY A 1 199 ? 8.542 -10.725 17.566 1.00 72.31 199 GLY A O 1
ATOM 1523 N N . GLY A 1 200 ? 6.884 -11.982 16.700 1.00 80.25 200 GLY A N 1
ATOM 1524 C CA . GLY A 1 200 ? 5.803 -11.491 17.571 1.00 80.25 200 GLY A CA 1
ATOM 1525 C C . GLY A 1 200 ? 4.681 -10.749 16.837 1.00 80.25 200 GLY A C 1
ATOM 1526 O O . GLY A 1 200 ? 3.521 -10.894 17.202 1.00 80.25 200 GLY A O 1
ATOM 1527 N N . ARG A 1 201 ? 4.968 -10.076 15.713 1.00 87.62 201 ARG A N 1
ATOM 1528 C CA . ARG A 1 201 ? 3.967 -9.293 14.944 1.00 87.62 201 ARG A CA 1
ATOM 1529 C C . ARG A 1 201 ? 3.135 -10.135 13.961 1.00 87.62 201 ARG A C 1
ATOM 1531 O O . ARG A 1 201 ? 2.926 -9.746 12.809 1.00 87.62 201 ARG A O 1
ATOM 1538 N N . HIS A 1 202 ? 2.726 -11.341 14.358 1.00 85.06 202 HIS A N 1
ATOM 1539 C CA . HIS A 1 202 ? 1.977 -12.270 13.488 1.00 85.06 202 HIS A CA 1
ATOM 1540 C C . HIS A 1 202 ? 0.551 -11.789 13.170 1.00 85.06 202 HIS A C 1
ATOM 1542 O O . HIS A 1 202 ? -0.072 -12.268 12.223 1.00 85.06 202 HIS A O 1
ATOM 1548 N N . ASP A 1 203 ? 0.044 -10.832 13.942 1.00 85.38 203 ASP A N 1
ATOM 1549 C CA . ASP A 1 203 ? -1.210 -10.121 13.712 1.00 85.38 203 ASP A CA 1
ATOM 1550 C C . ASP A 1 203 ? -1.125 -9.126 12.537 1.00 85.38 203 ASP A C 1
ATOM 1552 O O . ASP A 1 203 ? -2.131 -8.898 11.854 1.00 85.38 203 ASP A O 1
ATOM 1556 N N . LEU A 1 204 ? 0.072 -8.583 12.273 1.00 88.19 204 LEU A N 1
ATOM 1557 C CA . LEU A 1 204 ? 0.347 -7.601 11.219 1.00 88.19 204 LEU A CA 1
ATOM 1558 C C . LEU A 1 204 ? 1.068 -8.180 9.998 1.00 88.19 204 LEU A C 1
ATOM 1560 O O . LEU A 1 204 ? 0.886 -7.664 8.895 1.00 88.19 204 LEU A O 1
ATOM 1564 N N . VAL A 1 205 ? 1.891 -9.220 10.166 1.00 92.94 205 VAL A N 1
ATOM 1565 C CA . VAL A 1 205 ? 2.736 -9.775 9.098 1.00 92.94 205 VAL A CA 1
ATOM 1566 C C . VAL A 1 205 ? 2.453 -11.262 8.898 1.00 92.94 205 VAL A C 1
ATOM 1568 O O . VAL A 1 205 ? 2.718 -12.094 9.762 1.00 92.94 205 VAL A O 1
ATOM 1571 N N . SER A 1 206 ? 1.976 -11.622 7.707 1.00 91.94 206 SER A N 1
ATOM 1572 C CA . SER A 1 206 ? 1.812 -13.021 7.293 1.00 91.94 206 SER A CA 1
ATOM 1573 C C . SER A 1 206 ? 3.026 -13.511 6.508 1.00 91.94 206 SER A C 1
ATOM 1575 O O . SER A 1 206 ? 3.436 -12.867 5.541 1.00 91.94 206 SER A O 1
ATOM 1577 N N . VAL A 1 207 ? 3.564 -14.677 6.864 1.00 91.62 207 VAL A N 1
ATOM 1578 C CA . VAL A 1 207 ? 4.721 -15.283 6.187 1.00 91.62 207 VAL A CA 1
ATOM 1579 C C . VAL A 1 207 ? 4.263 -16.292 5.130 1.00 91.62 207 VAL A C 1
ATOM 1581 O O . VAL A 1 207 ? 3.468 -17.188 5.407 1.00 91.62 207 VAL A O 1
ATOM 1584 N N . HIS A 1 208 ? 4.795 -16.175 3.914 1.00 89.62 208 HIS A N 1
ATOM 1585 C CA . HIS A 1 208 ? 4.468 -17.012 2.760 1.00 89.62 208 HIS A CA 1
ATOM 1586 C C . HIS A 1 208 ? 5.732 -17.636 2.174 1.00 89.62 208 HIS A C 1
ATOM 1588 O O . HIS A 1 208 ? 6.630 -16.937 1.701 1.00 89.62 208 HIS A O 1
ATOM 1594 N N . ARG A 1 209 ? 5.781 -18.968 2.132 1.00 88.69 209 ARG A N 1
ATOM 1595 C CA . ARG A 1 209 ? 6.866 -19.723 1.493 1.00 88.69 209 ARG A CA 1
ATOM 1596 C C . ARG A 1 209 ? 6.468 -20.074 0.060 1.00 88.69 209 ARG A C 1
ATOM 1598 O O . ARG A 1 209 ? 5.476 -20.766 -0.165 1.00 88.69 209 ARG A O 1
ATOM 1605 N N . LEU A 1 210 ? 7.223 -19.575 -0.918 1.00 86.81 210 LEU A N 1
ATOM 1606 C CA . LEU A 1 210 ? 6.930 -19.738 -2.351 1.00 86.81 210 LEU A CA 1
ATOM 1607 C C . LEU A 1 210 ? 7.649 -20.941 -2.993 1.00 86.81 210 LEU A C 1
ATOM 1609 O O . LEU A 1 210 ? 7.471 -21.196 -4.182 1.00 86.81 210 LEU A O 1
ATOM 1613 N N . GLY A 1 211 ? 8.430 -21.694 -2.213 1.00 80.94 211 GLY A N 1
ATOM 1614 C CA . GLY A 1 211 ? 9.157 -22.886 -2.656 1.00 80.94 211 GLY A CA 1
ATOM 1615 C C . GLY A 1 211 ? 10.596 -22.611 -3.109 1.00 80.94 211 GLY A C 1
ATOM 1616 O O . GLY A 1 211 ? 11.136 -21.519 -2.934 1.00 80.94 211 GLY A O 1
ATOM 1617 N N . THR A 1 212 ? 11.242 -23.629 -3.690 1.00 74.44 212 THR A N 1
ATOM 1618 C CA . THR A 1 212 ? 12.702 -23.653 -3.916 1.00 74.44 212 THR A CA 1
ATOM 1619 C C . THR A 1 212 ? 13.197 -22.708 -5.009 1.00 74.44 212 THR A C 1
ATOM 1621 O O . THR A 1 212 ? 14.362 -22.311 -4.982 1.00 74.44 212 THR A O 1
ATOM 1624 N N . ARG A 1 213 ? 12.345 -22.331 -5.969 1.00 69.06 213 ARG A N 1
ATOM 1625 C CA . ARG A 1 213 ? 12.689 -21.393 -7.045 1.00 69.06 213 ARG A CA 1
ATOM 1626 C C . ARG A 1 213 ? 11.930 -20.092 -6.859 1.00 69.06 213 ARG A C 1
ATOM 1628 O O . ARG A 1 213 ? 10.705 -20.089 -6.794 1.00 69.06 213 ARG A O 1
ATOM 1635 N N . SER A 1 214 ? 12.672 -18.989 -6.821 1.00 74.94 214 SER A N 1
ATOM 1636 C CA . SER A 1 214 ? 12.062 -17.666 -6.810 1.00 74.94 214 SER A CA 1
ATOM 1637 C C . SER A 1 214 ? 11.318 -17.414 -8.128 1.00 74.94 214 SER A C 1
ATOM 1639 O O . SER A 1 214 ? 11.911 -17.611 -9.194 1.00 74.94 214 SER A O 1
ATOM 1641 N N . PRO A 1 215 ? 10.061 -16.937 -8.081 1.00 80.88 215 PRO A N 1
ATOM 1642 C CA . PRO A 1 215 ? 9.344 -16.447 -9.260 1.00 80.88 215 PRO A CA 1
ATOM 1643 C C . PRO A 1 215 ? 10.074 -15.284 -9.944 1.00 80.88 215 PRO A C 1
ATOM 1645 O O . PRO A 1 215 ? 9.877 -15.034 -11.132 1.00 80.88 215 PRO A O 1
ATOM 1648 N N . TRP A 1 216 ? 10.928 -14.578 -9.196 1.00 84.44 216 TRP A N 1
ATOM 1649 C CA . TRP A 1 216 ? 11.670 -13.418 -9.661 1.00 84.44 216 TRP A CA 1
ATOM 1650 C C . TRP A 1 216 ? 13.177 -13.668 -9.537 1.00 84.44 216 TRP A C 1
ATOM 1652 O O . TRP A 1 216 ? 13.716 -13.676 -8.426 1.00 84.44 216 TRP A O 1
ATOM 1662 N N . PRO A 1 217 ? 13.885 -13.870 -10.664 1.00 77.88 217 PRO A N 1
ATOM 1663 C CA . PRO A 1 217 ? 15.303 -14.202 -10.650 1.00 77.88 217 PRO A CA 1
ATOM 1664 C C . PRO A 1 217 ? 16.133 -13.209 -9.834 1.00 77.88 217 PRO A C 1
ATOM 1666 O O . PRO A 1 217 ? 16.223 -12.026 -10.154 1.00 77.88 217 PRO A O 1
ATOM 1669 N N . GLY A 1 218 ? 16.782 -13.713 -8.786 1.00 76.75 218 GLY A N 1
ATOM 1670 C CA . GLY A 1 218 ? 17.622 -12.894 -7.923 1.00 76.75 218 GLY A CA 1
ATOM 1671 C C . GLY A 1 218 ? 16.866 -12.102 -6.860 1.00 76.75 218 GLY A C 1
ATOM 1672 O O . GLY A 1 218 ? 17.449 -11.164 -6.345 1.00 76.75 218 GLY A O 1
ATOM 1673 N N . ILE A 1 219 ? 15.633 -12.458 -6.503 1.00 81.62 219 ILE A N 1
ATOM 1674 C CA . ILE A 1 219 ? 14.997 -12.037 -5.244 1.00 81.62 219 ILE A CA 1
ATOM 1675 C C . ILE A 1 219 ? 14.873 -13.271 -4.362 1.00 81.62 219 ILE A C 1
ATOM 1677 O O . ILE A 1 219 ? 14.295 -14.261 -4.803 1.00 81.62 219 ILE A O 1
ATOM 1681 N N . THR A 1 220 ? 15.428 -13.231 -3.150 1.00 87.12 220 THR A N 1
ATOM 1682 C CA . THR A 1 220 ? 15.336 -14.351 -2.195 1.00 87.12 220 THR A CA 1
ATOM 1683 C C . THR A 1 220 ? 14.231 -14.132 -1.175 1.00 87.12 220 THR A C 1
ATOM 1685 O O . THR A 1 220 ? 13.532 -15.084 -0.829 1.00 87.12 220 THR A O 1
ATOM 1688 N N . HIS A 1 221 ? 14.032 -12.887 -0.746 1.00 91.00 221 HIS A N 1
ATOM 1689 C CA . HIS A 1 221 ? 12.943 -12.514 0.141 1.00 91.00 221 HIS A CA 1
ATOM 1690 C C . HIS A 1 221 ? 12.437 -11.094 -0.141 1.00 91.00 221 HIS A C 1
ATOM 1692 O O . HIS A 1 221 ? 13.190 -10.227 -0.599 1.00 91.00 221 HIS A O 1
ATOM 1698 N N . ALA A 1 222 ? 11.147 -10.868 0.103 1.00 93.06 222 ALA A N 1
ATOM 1699 C CA . ALA A 1 222 ? 10.490 -9.582 -0.112 1.00 93.06 222 ALA A CA 1
ATOM 1700 C C . ALA A 1 222 ? 9.354 -9.366 0.889 1.00 93.06 222 ALA A C 1
ATOM 1702 O O . ALA A 1 222 ? 8.659 -10.309 1.244 1.00 93.06 222 ALA A O 1
ATOM 1703 N N . LEU A 1 223 ? 9.138 -8.125 1.306 1.00 95.31 223 LEU A N 1
ATOM 1704 C CA . LEU A 1 223 ? 7.996 -7.714 2.108 1.00 95.31 223 LEU A CA 1
ATOM 1705 C C . LEU A 1 223 ? 7.048 -6.896 1.236 1.00 95.31 223 LEU A C 1
ATOM 1707 O O . LEU A 1 223 ? 7.437 -5.877 0.659 1.00 95.31 223 LEU A O 1
ATOM 1711 N N . VAL A 1 224 ? 5.805 -7.345 1.150 1.00 95.00 224 VAL A N 1
ATOM 1712 C CA . VAL A 1 224 ? 4.725 -6.660 0.444 1.00 95.00 224 VAL A CA 1
ATOM 1713 C C . VAL A 1 224 ? 3.877 -5.925 1.473 1.00 95.00 224 VAL A C 1
ATOM 1715 O O . VAL A 1 224 ? 3.502 -6.495 2.494 1.00 95.00 224 VAL A O 1
ATOM 1718 N N . ARG A 1 225 ? 3.621 -4.647 1.215 1.00 94.25 225 ARG A N 1
ATOM 1719 C CA . ARG A 1 225 ? 2.780 -3.769 2.029 1.00 94.25 225 ARG A CA 1
ATOM 1720 C C . ARG A 1 225 ? 1.293 -4.138 1.881 1.00 94.25 225 ARG A C 1
ATOM 1722 O O . ARG A 1 225 ? 0.929 -4.756 0.877 1.00 94.25 225 ARG A O 1
ATOM 1729 N N . PRO A 1 226 ? 0.418 -3.685 2.800 1.00 90.19 226 PRO A N 1
ATOM 1730 C CA . PRO A 1 226 ? -1.031 -3.912 2.713 1.00 90.19 226 PRO A CA 1
ATOM 1731 C C . PRO A 1 226 ? -1.702 -3.368 1.439 1.00 90.19 226 PRO A C 1
ATOM 1733 O O . PRO A 1 226 ? -2.804 -3.776 1.089 1.00 90.19 226 PRO A O 1
ATOM 1736 N N . ASP A 1 227 ? -1.055 -2.438 0.736 1.00 88.94 227 ASP A N 1
ATOM 1737 C CA . ASP A 1 227 ? -1.516 -1.857 -0.531 1.00 88.94 227 ASP A CA 1
ATOM 1738 C C . ASP A 1 227 ? -1.040 -2.633 -1.780 1.00 88.94 227 ASP A C 1
ATOM 1740 O O . ASP A 1 227 ? -1.321 -2.232 -2.914 1.00 88.94 227 ASP A O 1
ATOM 1744 N N . GLY A 1 228 ? -0.323 -3.748 -1.592 1.00 90.88 228 GLY A N 1
ATOM 1745 C CA . GLY A 1 228 ? 0.174 -4.615 -2.662 1.00 90.88 228 GLY A CA 1
ATOM 1746 C C . GLY A 1 228 ? 1.485 -4.157 -3.314 1.00 90.88 228 GLY A C 1
ATOM 1747 O O . GLY A 1 228 ? 1.917 -4.762 -4.303 1.00 90.88 228 GLY A O 1
ATOM 1748 N N . TYR A 1 229 ? 2.135 -3.111 -2.793 1.00 94.12 229 TYR A N 1
ATOM 1749 C CA . TYR A 1 229 ? 3.454 -2.668 -3.252 1.00 94.12 229 TYR A CA 1
ATOM 1750 C C . TYR A 1 229 ? 4.580 -3.346 -2.471 1.00 94.12 229 TYR A C 1
ATOM 1752 O O . TYR A 1 229 ? 4.462 -3.645 -1.286 1.00 94.12 229 TYR A O 1
ATOM 1760 N N . VAL A 1 230 ? 5.710 -3.592 -3.131 1.00 95.06 230 VAL A N 1
ATOM 1761 C CA . VAL A 1 230 ? 6.891 -4.172 -2.483 1.00 95.06 230 VAL A CA 1
ATOM 1762 C C . VAL A 1 230 ? 7.555 -3.107 -1.610 1.00 95.06 230 VAL A C 1
ATOM 1764 O O . VAL A 1 230 ? 8.187 -2.197 -2.135 1.00 95.06 230 VAL A O 1
ATOM 1767 N N . GLY A 1 231 ? 7.430 -3.208 -0.289 1.00 95.69 231 GLY A N 1
ATOM 1768 C CA . GLY A 1 231 ? 8.062 -2.281 0.654 1.00 95.69 231 GLY A CA 1
ATOM 1769 C C . GLY A 1 231 ? 9.551 -2.561 0.840 1.00 95.69 231 GLY A C 1
ATOM 1770 O O . GLY A 1 231 ? 10.367 -1.643 0.817 1.00 95.69 231 GLY A O 1
ATOM 1771 N N . TYR A 1 232 ? 9.917 -3.842 0.933 1.00 95.56 232 TYR A N 1
ATOM 1772 C CA . TYR A 1 232 ? 11.305 -4.282 1.071 1.00 95.56 232 TYR A CA 1
ATOM 1773 C C . TYR A 1 232 ? 11.613 -5.455 0.144 1.00 95.56 232 TYR A C 1
ATOM 1775 O O . TYR A 1 232 ? 10.776 -6.333 -0.053 1.00 95.56 232 TYR A O 1
ATOM 1783 N N . LEU A 1 233 ? 12.827 -5.518 -0.397 1.00 93.06 233 LEU A N 1
ATOM 1784 C CA . LEU A 1 233 ? 13.345 -6.731 -1.033 1.00 93.06 233 LEU A CA 1
ATOM 1785 C C . LEU A 1 233 ? 14.860 -6.810 -0.911 1.00 93.06 233 LEU A C 1
ATOM 1787 O O . LEU A 1 233 ? 15.534 -5.779 -0.948 1.00 93.06 233 LEU A O 1
ATOM 1791 N N . ALA A 1 234 ? 15.398 -8.026 -0.853 1.00 90.25 234 ALA A N 1
ATOM 1792 C CA . ALA A 1 234 ? 16.839 -8.242 -0.887 1.00 90.25 234 ALA A CA 1
ATOM 1793 C C . ALA A 1 234 ? 17.222 -9.606 -1.484 1.00 90.25 234 ALA A C 1
ATOM 1795 O O . ALA A 1 234 ? 16.377 -10.434 -1.853 1.00 90.25 234 ALA A O 1
ATOM 1796 N N . ARG A 1 235 ? 18.538 -9.805 -1.612 1.00 87.94 235 ARG A N 1
ATOM 1797 C CA . ARG A 1 235 ? 19.168 -11.074 -1.987 1.00 87.94 235 ARG A CA 1
ATOM 1798 C C . ARG A 1 235 ? 19.863 -11.711 -0.796 1.00 87.94 235 ARG A C 1
ATOM 1800 O O . ARG A 1 235 ? 20.384 -11.024 0.071 1.00 87.94 235 ARG A O 1
ATOM 1807 N N . GLY A 1 236 ? 19.950 -13.036 -0.837 1.00 85.75 236 GLY A N 1
ATOM 1808 C CA . GLY A 1 236 ? 20.535 -13.838 0.231 1.00 85.75 236 GLY A CA 1
ATOM 1809 C C . GLY A 1 236 ? 19.557 -14.120 1.370 1.00 85.75 236 GLY A C 1
ATOM 1810 O O . GLY A 1 236 ? 18.354 -13.866 1.271 1.00 85.75 236 GLY A O 1
ATOM 1811 N N . THR A 1 237 ? 20.094 -14.699 2.433 1.00 87.56 237 THR A N 1
ATOM 1812 C CA . THR A 1 237 ? 19.355 -15.129 3.627 1.00 87.56 237 THR A CA 1
ATOM 1813 C C . THR A 1 237 ? 19.532 -14.166 4.800 1.00 87.56 237 THR A C 1
ATOM 1815 O O . THR A 1 237 ? 19.011 -14.424 5.879 1.00 87.56 237 THR A O 1
ATOM 1818 N N . ASP A 1 238 ? 20.253 -13.058 4.600 1.00 88.69 238 ASP A N 1
ATOM 1819 C CA . ASP A 1 238 ? 20.387 -12.004 5.601 1.00 88.69 238 ASP A CA 1
ATOM 1820 C C . ASP A 1 238 ? 19.057 -11.259 5.768 1.00 88.69 238 ASP A C 1
ATOM 1822 O O . ASP A 1 238 ? 18.541 -10.665 4.822 1.00 88.69 238 ASP A O 1
ATOM 1826 N N . LEU A 1 239 ? 18.513 -11.306 6.983 1.00 91.12 239 LEU A N 1
ATOM 1827 C CA . LEU A 1 239 ? 17.244 -10.686 7.363 1.00 91.12 239 LEU A CA 1
ATOM 1828 C C . LEU A 1 239 ? 17.442 -9.405 8.183 1.00 91.12 239 LEU A C 1
ATOM 1830 O O . LEU A 1 239 ? 16.459 -8.817 8.626 1.00 91.12 239 LEU A O 1
ATOM 1834 N N . THR A 1 240 ? 18.683 -8.955 8.389 1.00 91.38 240 THR A N 1
ATOM 1835 C CA . THR A 1 240 ? 18.996 -7.786 9.228 1.00 91.38 240 THR A CA 1
ATOM 1836 C C . THR A 1 240 ? 18.303 -6.529 8.711 1.00 91.38 240 THR A C 1
ATOM 1838 O O . THR A 1 240 ? 17.610 -5.844 9.460 1.00 91.38 240 THR A O 1
ATOM 1841 N N . GLY A 1 241 ? 18.406 -6.262 7.405 1.00 91.88 241 GLY A N 1
ATOM 1842 C CA . GLY A 1 241 ? 17.750 -5.104 6.798 1.00 91.88 241 GLY A CA 1
ATOM 1843 C C . GLY A 1 241 ? 16.221 -5.201 6.788 1.00 91.88 241 GLY A C 1
ATOM 1844 O O . GLY A 1 241 ? 15.551 -4.177 6.872 1.00 91.88 241 GLY A O 1
ATOM 1845 N N . LEU A 1 242 ? 15.663 -6.415 6.728 1.00 93.00 242 LEU A N 1
ATOM 1846 C CA . LEU A 1 242 ? 14.221 -6.619 6.859 1.00 93.00 242 LEU A CA 1
ATOM 1847 C C . LEU A 1 242 ? 13.749 -6.344 8.290 1.00 93.00 242 LEU A C 1
ATOM 1849 O O . LEU A 1 242 ? 12.719 -5.708 8.464 1.00 93.00 242 LEU A O 1
ATOM 1853 N N . ARG A 1 243 ? 14.483 -6.810 9.307 1.00 92.69 243 ARG A N 1
ATOM 1854 C CA . ARG A 1 243 ? 14.166 -6.520 10.714 1.00 92.69 243 ARG A CA 1
ATOM 1855 C C . ARG A 1 243 ? 14.169 -5.018 10.967 1.00 92.69 243 ARG A C 1
ATOM 1857 O O . ARG A 1 243 ? 13.160 -4.503 11.419 1.00 92.69 243 ARG A O 1
ATOM 1864 N N . ALA A 1 244 ? 15.212 -4.319 10.517 1.00 93.12 244 ALA A N 1
ATOM 1865 C CA . ALA A 1 244 ? 15.273 -2.861 10.590 1.00 93.12 244 ALA A CA 1
ATOM 1866 C C . ALA A 1 244 ? 14.088 -2.185 9.876 1.00 93.12 244 ALA A C 1
ATOM 1868 O O . ALA A 1 244 ? 13.532 -1.227 10.395 1.00 93.12 244 ALA A O 1
ATOM 1869 N N . TYR A 1 245 ? 13.658 -2.701 8.716 1.00 94.56 245 TYR A N 1
ATOM 1870 C CA . TYR A 1 245 ? 12.454 -2.203 8.042 1.00 94.56 245 TYR A CA 1
ATOM 1871 C C . TYR A 1 245 ? 11.197 -2.385 8.906 1.00 94.56 245 TYR A C 1
ATOM 1873 O O . TYR A 1 245 ? 10.395 -1.464 9.023 1.00 94.56 245 TYR A O 1
ATOM 1881 N N . LEU A 1 246 ? 11.001 -3.572 9.486 1.00 93.69 246 LEU A N 1
ATOM 1882 C CA . LEU A 1 246 ? 9.836 -3.863 10.324 1.00 93.69 246 LEU A CA 1
ATOM 1883 C C . LEU A 1 246 ? 9.847 -3.028 11.606 1.00 93.69 246 LEU A C 1
ATOM 1885 O O . LEU A 1 246 ? 8.803 -2.523 11.984 1.00 93.69 246 LEU A O 1
ATOM 1889 N N . ASP A 1 247 ? 11.006 -2.855 12.235 1.00 92.25 247 ASP A N 1
ATOM 1890 C CA . ASP A 1 247 ? 11.154 -2.069 13.462 1.00 92.25 247 ASP A CA 1
ATOM 1891 C C . ASP A 1 247 ? 10.968 -0.570 13.221 1.00 92.25 247 ASP A C 1
ATOM 1893 O O . ASP A 1 247 ? 10.480 0.132 14.099 1.00 92.25 247 ASP A O 1
ATOM 1897 N N . HIS A 1 248 ? 11.315 -0.088 12.026 1.00 92.81 248 HIS A N 1
ATOM 1898 C CA . HIS A 1 248 ? 11.097 1.304 11.641 1.00 92.81 248 HIS A CA 1
ATOM 1899 C C . HIS A 1 248 ? 9.625 1.605 11.349 1.00 92.81 248 HIS A C 1
ATOM 1901 O O . HIS A 1 248 ? 9.122 2.648 11.747 1.00 92.81 248 HIS A O 1
ATOM 1907 N N . TRP A 1 249 ? 8.921 0.704 10.650 1.00 92.69 249 TRP A N 1
ATOM 1908 C CA . TRP A 1 249 ? 7.568 0.982 10.145 1.00 92.69 249 TRP A CA 1
ATOM 1909 C C . TRP A 1 249 ? 6.427 0.378 10.964 1.00 92.69 249 TRP A C 1
ATOM 1911 O O . TRP A 1 249 ? 5.298 0.852 10.842 1.00 92.69 249 TRP A O 1
ATOM 1921 N N . LEU A 1 250 ? 6.670 -0.676 11.746 1.00 90.31 250 LEU A N 1
ATOM 1922 C CA . LEU A 1 250 ? 5.631 -1.376 12.502 1.00 90.31 250 LEU A CA 1
ATOM 1923 C C . LEU A 1 250 ? 5.787 -1.148 14.009 1.00 90.31 250 LEU A C 1
ATOM 1925 O O . LEU A 1 250 ? 6.917 -1.056 14.492 1.00 90.31 250 LEU A O 1
ATOM 1929 N N . PRO A 1 251 ? 4.674 -1.153 14.765 1.00 86.12 251 PRO A N 1
ATOM 1930 C CA . PRO A 1 251 ? 4.714 -1.136 16.224 1.00 86.12 251 PRO A CA 1
ATOM 1931 C C . PRO A 1 251 ? 5.608 -2.243 16.785 1.00 86.12 251 PRO A C 1
ATOM 1933 O O . PRO A 1 251 ? 5.786 -3.293 16.156 1.00 86.12 251 PRO A O 1
ATOM 1936 N N . ALA A 1 252 ? 6.170 -2.025 17.973 1.00 80.88 252 ALA A N 1
ATOM 1937 C CA . ALA A 1 252 ? 6.867 -3.080 18.702 1.00 80.88 252 ALA A CA 1
ATOM 1938 C C . ALA A 1 252 ? 5.938 -4.303 18.915 1.00 80.88 252 ALA A C 1
ATOM 1940 O O . ALA A 1 252 ? 4.725 -4.111 19.031 1.00 80.88 252 ALA A O 1
ATOM 1941 N N . PRO A 1 253 ? 6.484 -5.535 18.875 1.00 72.56 253 PRO A N 1
ATOM 1942 C CA . PRO A 1 253 ? 5.722 -6.763 19.113 1.00 72.56 253 PRO A CA 1
ATOM 1943 C C . PRO A 1 253 ? 5.132 -6.846 20.525 1.00 72.56 253 PRO A C 1
ATOM 1945 O O . PRO A 1 253 ? 5.700 -6.221 21.450 1.00 72.56 253 PRO A O 1
#

Sequence (253 aa):
MTAPLDVLVVGAGPTGLALATQLRSYATPLRIVDRSLDRARESRAPAVQPRTPEMLTPFGVADDLADRGNEELLETYEAERAPVGRGVRRLTDRAFTVGTSSHPALRLARTRLAPHVAPLLLRATAARARLFRTVSELAVHYRRGPASITGPHRPRQGPRAGDRLPDTPAGLQRRIAGPGYHFLLTGPDRAWPEDPPPGGRHDLVSVHRLGTRSPWPGITHALVRPDGYVGYLARGTDLTGLRAYLDHWLPAP

Secondary structure (DSSP, 8-state):
-PPP-SEEEE--SHHHHHHHHHHHHTT--EEEE-S-SS--SS---S---THHHHHHGGGT-HHHHHHTS-HHHHHHHHHHHHHHHHHHHHHHHHHHHHHH---HHHHHIIIIIHHHHHHHHHHSHHHHHHHHHHHTS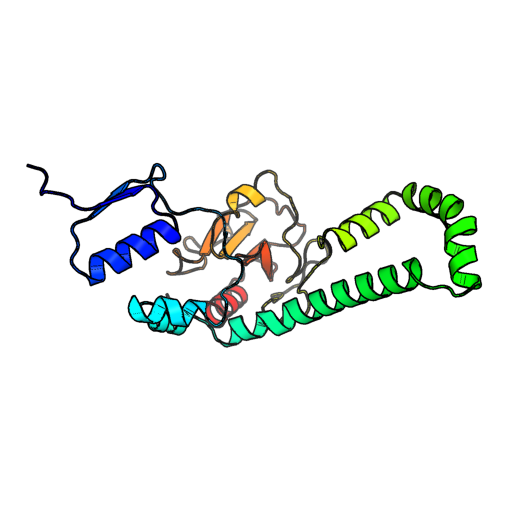TT---TTSTT-EE-SS--SSS--TTSBPPS-STTHHHHT-SSSEEEEE-S-GGGS-SS-TTTT-TTTEEEEE--SS-SSTT--EEEE-TTSBEEEEESSS--HHHHHHHHHHS---

Radius of gyration: 24.15 Å; chains: 1; bounding box: 58×52×69 Å

Foldseek 3Di:
DDDDAPEEQEDPPPVSVLVVLVCVVVVHHYDYDYPDPDDDFAPPDPDDDPCNLVSCVVSVCSVVVVVQADVVLVVLCCVQCVVVVVLVVVVVVVVVCLVPDPDPVSVCCVPPVCVPVVVVQCVPPVSVVVVCCSVVVLPRFCLVGPLFDEDPDDDPWDDGRRHQHDCPDDCPCVVLSGAAKEKEAEADPVQEPPDDDPVPVCVHYHYDYPYHDDPIPFWGIFMAGRVRGTRYTYGGHDCPVVNVSCPNGGDDD